Protein AF-A0A6A6IJY0-F1 (afdb_monomer)

Organism: NCBI:txid390896

Mean predicted aligned error: 12.95 Å

pLDDT: mean 75.5, std 19.18, range [33.19, 97.5]

Radius of gyration: 26.77 Å; Cα contacts (8 Å, |Δi|>4): 624; chains: 1; bounding box: 68×94×61 Å

Sequence (310 aa):
MAGLFRVFCELCKGFTSHLASFILSTLSSFATLFSTHTVSRATAAENAIRSGDTVSVFDPNTNSEWTGTVGCFLKDARKGTYYAVTAGRVAGPPGCLYTLKNRRFPRAVIRATHVPNFRTSLYDELASEVALLEVAPEDASAIDALIPRLDVNGFGGGAPRYLDLQHHRARWSAIWKRVDDERGIRVYKEGEATGHTVGTLYKVVHELPAAHLGGNHPHPDEEELDSPSGQRYQETIAGDHDRRWVGVVKRSDHTFTGPGDSGALVYAIEDSCVVPLGIHICIEDGDSIFLSIETFMLEGILYGLDLQFA

Secondary structure (DSSP, 8-state):
-HHHHHHHHHHHHHHHHHHHHHHHHHHHHHHHHHHHHHHHHHHHHHH-B-TTPEEEEEETTTTEEEEEE--EEEEETTT--EEEEEEGGG--STTPEEEEE-SS-TT-EEEEEE-TT----TT-GGGGGEEEEEEPGGGTTSB----TTB-TTTTT-S-TTS--SSSHHHHHHHHHHHHHHTT-EEEEEEETTTEEEEEEEEEEESS--TTTT-S-PPP------------TTSTTTTT-GGG--EEEEEP-SS-S--TT-TTPEEEEEETTEEEEEEEEEEEETTEEEEEEHHHHHHHHHHTT--EEE-

Foldseek 3Di:
DVVVVVVVVVVVVVVVVVVVVVVVVVVVVVVVVVVVVVVVVVVLVVQAFAFQFKKWWADPVVRDIAIATQAAWKAQPVPRWIKGKFFLVSDDDAPIWMWTAGLVHRVRIFIWHWDPPLQLDPPDPRSSGTIITTTDPVCVSRHDRDDPQAQQCPQQDDDRKDNPLVRLLSSVVSQQVCLVVVQFAKKWWAHSVPGIAIWTQNDKALDDPCVVVPPDDDDPPPDPDDDDDDDPPPPPPVVPSSQKMKTKTADDVDQRDDRRHGGIFMWHADPNHTHTAFTWHDADPNITMGIGPSSNCVSCVSVVGRIIRD

Nearest PDB structures (foldseek):
  8gph-assembly1_A  TM=6.140E-01  e=1.180E-04  Senecavirus A
  4ash-assembly1_A  TM=5.200E-01  e=4.168E-03  Murine norovirus 1
  4inh-assembly6_H  TM=4.923E-01  e=8.132E-03  Norovirus Hu/1968/US
  6t6w-assembly1_B  TM=4.803E-01  e=8.132E-03  Southampton virus (serotype 3)
  5t6g-assembly2_B  TM=4.809E-01  e=6.385E-02  Norovirus Hu/1968/US

Structure (mmCIF, N/CA/C/O backbone):
data_AF-A0A6A6IJY0-F1
#
_entry.id   AF-A0A6A6IJY0-F1
#
loop_
_atom_site.group_PDB
_atom_site.id
_atom_site.type_symbol
_atom_site.label_atom_id
_atom_site.label_alt_id
_atom_site.label_comp_id
_atom_site.label_asym_id
_atom_site.label_entity_id
_atom_site.label_seq_id
_atom_site.pdbx_PDB_ins_code
_atom_site.Cartn_x
_atom_site.Cartn_y
_atom_site.Cartn_z
_atom_site.occupancy
_atom_site.B_iso_or_equiv
_atom_site.auth_seq_id
_atom_site.auth_comp_id
_atom_site.auth_asym_id
_atom_site.auth_atom_id
_atom_site.pdbx_PDB_model_num
ATOM 1 N N . MET A 1 1 ? -31.706 -70.935 39.093 1.00 46.72 1 MET A N 1
ATOM 2 C CA . MET A 1 1 ? -30.683 -70.162 38.347 1.00 46.72 1 MET A CA 1
ATOM 3 C C . MET A 1 1 ? -31.202 -69.409 37.110 1.00 46.72 1 MET A C 1
ATOM 5 O O . MET A 1 1 ? -30.482 -68.550 36.629 1.00 46.72 1 MET A O 1
ATOM 9 N N . ALA A 1 2 ? -32.434 -69.623 36.620 1.00 47.91 2 ALA A N 1
ATOM 10 C CA . ALA A 1 2 ? -32.943 -68.929 35.421 1.00 47.91 2 ALA A CA 1
ATOM 11 C C . ALA A 1 2 ? -33.443 -67.477 35.643 1.00 47.91 2 ALA A C 1
ATOM 13 O O . ALA A 1 2 ? -33.550 -66.712 34.690 1.00 47.91 2 ALA A O 1
ATOM 14 N N . GLY A 1 3 ? -33.736 -67.071 36.887 1.00 43.47 3 GLY A N 1
ATOM 15 C CA . GLY A 1 3 ? -34.279 -65.734 37.189 1.00 43.47 3 GLY A CA 1
ATOM 16 C C . GLY A 1 3 ? -33.242 -64.603 37.214 1.00 43.47 3 GLY A C 1
ATOM 17 O O . GLY A 1 3 ? -33.538 -63.497 36.772 1.00 43.47 3 GLY A O 1
ATOM 18 N N . LEU A 1 4 ? -32.011 -64.881 37.664 1.00 41.03 4 LEU A N 1
ATOM 19 C CA . LEU A 1 4 ? -30.963 -63.859 37.808 1.00 41.03 4 LEU A CA 1
ATOM 20 C C . LEU A 1 4 ? -30.410 -63.380 36.453 1.00 41.03 4 LEU A C 1
ATOM 22 O O . LEU A 1 4 ? -30.080 -62.208 36.295 1.00 41.03 4 LEU A O 1
ATOM 26 N N . PHE A 1 5 ? -30.364 -64.268 35.455 1.00 40.12 5 PHE A N 1
ATOM 27 C CA . PHE A 1 5 ? -29.852 -63.947 34.117 1.00 40.12 5 PHE A CA 1
ATOM 28 C C . PHE A 1 5 ? -30.794 -63.006 33.347 1.00 40.12 5 PHE A C 1
ATOM 30 O O . PHE A 1 5 ? -30.349 -62.147 32.591 1.00 40.12 5 PHE A O 1
ATOM 37 N N . ARG A 1 6 ? -32.108 -63.108 33.593 1.00 47.84 6 ARG A N 1
ATOM 38 C CA . ARG A 1 6 ? -33.121 -62.260 32.947 1.00 47.84 6 ARG A CA 1
ATOM 39 C C . ARG A 1 6 ? -33.075 -60.814 33.454 1.00 47.84 6 ARG A C 1
ATOM 41 O O . ARG A 1 6 ? -33.220 -59.894 32.659 1.00 47.84 6 ARG A O 1
ATOM 48 N N . VAL A 1 7 ? -32.806 -60.625 34.749 1.00 53.62 7 VAL A N 1
ATOM 49 C CA . VAL A 1 7 ? -32.644 -59.296 35.368 1.00 53.62 7 VAL A CA 1
ATOM 50 C C . VAL A 1 7 ? -31.351 -58.620 34.898 1.00 53.62 7 VAL A C 1
ATOM 52 O O . VAL A 1 7 ? -31.359 -57.426 34.609 1.00 53.62 7 VAL A O 1
ATOM 55 N N . PHE A 1 8 ? -30.264 -59.381 34.727 1.00 43.97 8 PHE A N 1
ATOM 56 C CA . PHE A 1 8 ? -29.000 -58.850 34.206 1.00 43.97 8 PHE A CA 1
ATOM 57 C C . PHE A 1 8 ? -29.120 -58.392 32.739 1.00 43.97 8 PHE A C 1
ATOM 59 O O . PHE A 1 8 ? -28.645 -57.315 32.386 1.00 43.97 8 PHE A O 1
ATOM 66 N N . CYS A 1 9 ? -29.834 -59.143 31.889 1.00 49.28 9 CYS A N 1
ATOM 67 C CA . CYS A 1 9 ? -30.064 -58.747 30.495 1.00 49.28 9 CYS A CA 1
ATOM 68 C C . CYS A 1 9 ? -30.954 -57.498 30.339 1.00 49.28 9 CYS A C 1
ATOM 70 O O . CYS A 1 9 ? -30.725 -56.717 29.417 1.00 49.28 9 CYS A O 1
ATOM 72 N N . GLU A 1 10 ? -31.947 -57.288 31.208 1.00 53.72 10 GLU A N 1
ATOM 73 C CA . GLU A 1 10 ? -32.787 -56.076 31.194 1.00 53.72 10 GLU A CA 1
ATOM 74 C C . GLU A 1 10 ? -32.014 -54.840 31.695 1.00 53.72 10 GLU A C 1
ATOM 76 O O . GLU A 1 10 ? -32.093 -53.773 31.084 1.00 53.72 10 GLU A O 1
ATOM 81 N N . LEU A 1 11 ? -31.169 -54.995 32.724 1.00 47.94 11 LEU A N 1
ATOM 82 C CA . LEU A 1 11 ? -30.282 -53.928 33.211 1.00 47.94 11 LEU A CA 1
ATOM 83 C C . LEU A 1 11 ? -29.264 -53.481 32.149 1.00 47.94 11 LEU A C 1
ATOM 85 O O . LEU A 1 11 ? -29.045 -52.282 31.978 1.00 47.94 11 LEU A O 1
ATOM 89 N N . CYS A 1 12 ? -28.690 -54.412 31.380 1.00 45.91 12 CYS A N 1
ATOM 90 C CA . CYS A 1 12 ? -27.763 -54.070 30.297 1.00 45.91 12 CYS A CA 1
ATOM 91 C C . CYS A 1 12 ? -28.441 -53.346 29.119 1.00 45.91 12 CYS A C 1
ATOM 93 O O . CYS A 1 12 ? -27.801 -52.507 28.490 1.00 45.91 12 CYS A O 1
ATOM 95 N N . LYS A 1 13 ? -29.722 -53.622 28.828 1.00 52.12 13 LYS A N 1
ATOM 96 C CA . LYS A 1 13 ? -30.479 -52.925 27.767 1.00 52.12 13 LYS A CA 1
ATOM 97 C C . LYS A 1 13 ? -30.828 -51.484 28.140 1.00 52.12 13 LYS A C 1
ATOM 99 O O . LYS A 1 13 ? -30.735 -50.605 27.289 1.00 52.12 13 LYS A O 1
ATOM 104 N N . GLY A 1 14 ? -31.184 -51.232 29.401 1.00 53.25 14 GLY A N 1
ATOM 105 C CA . GLY A 1 14 ? -31.429 -49.871 29.891 1.00 53.25 14 GLY A CA 1
ATOM 106 C C . GLY A 1 14 ? -30.153 -49.024 29.934 1.00 53.25 14 GLY A C 1
ATOM 107 O O . GLY A 1 14 ? -30.172 -47.837 29.608 1.00 53.25 14 GLY A O 1
ATOM 108 N N . PHE A 1 15 ? -29.014 -49.638 30.273 1.00 50.81 15 PHE A N 1
ATOM 109 C CA . PHE A 1 15 ? -27.734 -48.930 30.332 1.00 50.81 15 PHE A CA 1
ATOM 110 C C . PHE A 1 15 ? -27.228 -48.522 28.939 1.00 50.81 15 PHE A C 1
ATOM 112 O O . PHE A 1 15 ? -26.726 -47.413 28.767 1.00 50.81 15 PHE A O 1
ATOM 119 N N . THR A 1 16 ? -27.413 -49.369 27.920 1.00 56.16 16 THR A N 1
ATOM 120 C CA . THR A 1 16 ? -27.016 -49.042 26.542 1.00 56.16 16 THR A CA 1
ATOM 121 C C . THR A 1 16 ? -27.928 -48.003 25.895 1.00 56.16 16 THR A C 1
ATOM 123 O O . THR A 1 16 ? -27.422 -47.144 25.176 1.00 56.16 16 THR A O 1
ATOM 126 N N . SER A 1 17 ? -29.236 -47.995 26.182 1.00 58.69 17 SER A N 1
ATOM 127 C CA . SER A 1 17 ? -30.153 -46.982 25.638 1.00 58.69 17 SER A CA 1
ATOM 128 C C . SER A 1 17 ? -29.925 -45.593 26.237 1.00 58.69 17 SER A C 1
ATOM 130 O O . SER A 1 17 ? -29.943 -44.600 25.508 1.00 58.69 17 SER A O 1
ATOM 132 N N . HIS A 1 18 ? -29.660 -45.502 27.544 1.00 58.31 18 HIS A N 1
ATOM 133 C CA . HIS A 1 18 ? -29.357 -44.222 28.189 1.00 58.31 18 HIS A CA 1
ATOM 134 C C . HIS A 1 18 ? -27.980 -43.687 27.795 1.00 58.31 18 HIS A C 1
ATOM 136 O O . HIS A 1 18 ? -27.853 -42.493 27.528 1.00 58.31 18 HIS A O 1
ATOM 142 N N . LEU A 1 19 ? -26.972 -44.558 27.672 1.00 60.84 19 LEU A N 1
ATOM 143 C CA . LEU A 1 19 ? -25.646 -44.157 27.208 1.00 60.84 19 LEU A CA 1
ATOM 144 C C . LEU A 1 19 ? -25.675 -43.712 25.736 1.00 60.84 19 LEU A C 1
ATOM 146 O O . LEU A 1 19 ? -25.098 -42.682 25.402 1.00 60.84 19 LEU A O 1
ATOM 150 N N . ALA A 1 20 ? -26.403 -44.421 24.867 1.00 60.41 20 ALA A N 1
ATOM 151 C CA . ALA A 1 20 ? -26.567 -44.031 23.467 1.00 60.41 20 A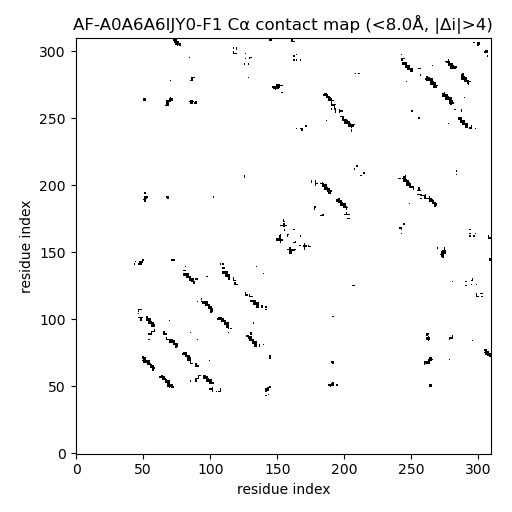LA A CA 1
ATOM 152 C C . ALA A 1 20 ? -27.324 -42.703 23.320 1.00 60.41 20 ALA A C 1
ATOM 154 O O . ALA A 1 20 ? -26.900 -41.842 22.554 1.00 60.41 20 ALA A O 1
ATOM 155 N N . SER A 1 21 ? -28.401 -42.494 24.086 1.00 64.50 21 SER A N 1
ATOM 156 C CA . SER A 1 21 ? -29.140 -41.226 24.084 1.00 64.50 21 SER A CA 1
ATOM 157 C C . SER A 1 21 ? -28.304 -40.063 24.618 1.00 64.50 21 SER A C 1
ATOM 159 O O . SER A 1 21 ? -28.430 -38.952 24.107 1.00 64.50 21 SER A O 1
ATOM 161 N N . PHE A 1 22 ? -27.461 -40.299 25.628 1.00 61.06 22 PHE A N 1
ATOM 162 C CA . PHE A 1 22 ? -26.564 -39.284 26.176 1.00 61.06 22 PHE A CA 1
ATOM 163 C C . PHE A 1 22 ? -25.456 -38.920 25.187 1.00 61.06 22 PHE A C 1
ATOM 165 O O . PHE A 1 22 ? -25.197 -37.739 24.980 1.00 61.06 22 PHE A O 1
ATOM 172 N N . ILE A 1 23 ? -24.849 -39.910 24.522 1.00 62.81 23 ILE A N 1
ATOM 173 C CA . ILE A 1 23 ? -23.836 -39.693 23.478 1.00 62.81 23 ILE A CA 1
ATOM 174 C C . ILE A 1 23 ? -24.446 -38.966 22.274 1.00 62.81 23 ILE A C 1
ATOM 176 O O . ILE A 1 23 ? -23.851 -38.024 21.763 1.00 62.81 23 ILE A O 1
ATOM 180 N N . LEU A 1 24 ? -25.650 -39.341 21.836 1.00 56.66 24 LEU A N 1
ATOM 181 C CA . LEU A 1 24 ? -26.333 -38.670 20.725 1.00 56.66 24 LEU A CA 1
ATOM 182 C C . LEU A 1 24 ? -26.735 -37.231 21.072 1.00 56.66 24 LEU A C 1
ATOM 184 O O . LEU A 1 24 ? -26.588 -36.348 20.229 1.00 56.66 24 LEU A O 1
ATOM 188 N N . SER A 1 25 ? -27.185 -36.957 22.302 1.00 54.72 25 SER A N 1
ATOM 189 C CA . SER A 1 25 ? -27.516 -35.589 22.723 1.00 54.72 25 SER A CA 1
ATOM 190 C C . SER A 1 25 ? -26.272 -34.716 22.899 1.00 54.72 25 SER A C 1
ATOM 192 O O . SER A 1 25 ? -26.294 -33.549 22.501 1.00 54.72 25 SER A O 1
ATOM 194 N N . THR A 1 26 ? -25.161 -35.268 23.402 1.00 54.53 26 THR A N 1
ATOM 195 C CA . THR A 1 26 ? -23.877 -34.548 23.433 1.00 54.53 26 THR A CA 1
ATOM 196 C C . THR A 1 26 ? -23.337 -34.316 22.030 1.00 54.53 26 THR A C 1
ATOM 198 O O . THR A 1 26 ? -22.987 -33.184 21.723 1.00 54.53 26 THR A O 1
ATOM 201 N N . LEU A 1 27 ? -23.336 -35.313 21.142 1.00 51.78 27 LEU A N 1
ATOM 202 C CA . LEU A 1 27 ? -22.889 -35.147 19.753 1.00 51.78 27 LEU A CA 1
ATOM 203 C C . LEU A 1 27 ? -23.754 -34.151 18.975 1.00 51.78 27 LEU A C 1
ATOM 205 O O . LEU A 1 27 ? -23.211 -33.340 18.233 1.00 51.78 27 LEU A O 1
ATOM 209 N N . SER A 1 28 ? -25.074 -34.148 19.181 1.00 46.81 28 SER A N 1
ATOM 210 C CA . SER A 1 28 ? -25.972 -33.138 18.608 1.00 46.81 28 SER A CA 1
ATOM 211 C C . SER A 1 28 ? -25.656 -31.743 19.149 1.00 46.81 28 SER A C 1
ATOM 213 O O . SER A 1 28 ? -25.615 -30.780 18.386 1.00 46.81 28 SER A O 1
ATOM 215 N N . SER A 1 29 ? -25.399 -31.619 20.453 1.00 51.16 29 SER A N 1
ATOM 216 C CA . SER A 1 29 ? -25.049 -30.338 21.080 1.00 51.16 29 SER A CA 1
ATOM 217 C C . SER A 1 29 ? -23.695 -29.822 20.592 1.00 51.16 29 SER A C 1
ATOM 219 O O . SER A 1 29 ? -23.577 -28.647 20.260 1.00 51.16 29 SER A O 1
ATOM 221 N N . PHE A 1 30 ? -22.702 -30.705 20.452 1.00 48.66 30 PHE A N 1
ATOM 222 C CA . PHE A 1 30 ? -21.405 -30.401 19.849 1.00 48.66 30 PHE A CA 1
ATOM 223 C C . PHE A 1 30 ? -21.544 -30.018 18.375 1.00 48.66 30 PHE A C 1
ATOM 225 O O . PHE A 1 30 ? -21.000 -28.997 17.977 1.00 48.66 30 PHE A O 1
ATOM 232 N N . ALA A 1 31 ? -22.312 -30.756 17.572 1.00 46.75 31 ALA A N 1
ATOM 233 C CA . ALA A 1 31 ? -22.554 -30.416 16.170 1.00 46.75 31 ALA A CA 1
ATOM 234 C C . ALA A 1 31 ? -23.241 -29.050 16.020 1.00 46.75 31 ALA A C 1
ATOM 236 O O . ALA A 1 31 ? -22.918 -28.295 15.107 1.00 46.75 31 ALA A O 1
ATOM 237 N N . THR A 1 32 ? -24.132 -28.700 16.950 1.00 48.50 32 THR A N 1
ATOM 238 C CA . THR A 1 32 ? -24.827 -27.407 16.954 1.00 48.50 32 THR A CA 1
ATOM 239 C C . THR A 1 32 ? -23.882 -26.279 17.370 1.00 48.50 32 THR A C 1
ATOM 241 O O . THR A 1 32 ? -23.847 -25.259 16.696 1.00 48.50 32 THR A O 1
ATOM 244 N N . LEU A 1 33 ? -23.052 -26.477 18.402 1.00 44.28 33 LEU A N 1
ATOM 245 C CA . LEU A 1 33 ? -22.002 -25.537 18.830 1.00 44.28 33 LEU A CA 1
ATOM 246 C C . LEU A 1 33 ? -20.920 -25.322 17.765 1.00 44.28 33 LEU A C 1
ATOM 248 O O . LEU A 1 33 ? -20.500 -24.192 17.528 1.00 44.28 33 LEU A O 1
ATOM 252 N N . PHE A 1 34 ? -20.481 -26.389 17.095 1.00 40.59 34 PHE A N 1
ATOM 253 C CA . PHE A 1 34 ? -19.554 -26.292 15.971 1.00 40.59 34 PHE A CA 1
ATOM 254 C C . PHE A 1 34 ? -20.215 -25.592 14.783 1.00 40.59 34 PHE A C 1
ATOM 256 O O . PHE A 1 34 ? -19.598 -24.721 14.180 1.00 40.59 34 PHE A O 1
ATOM 263 N N . SER A 1 35 ? -21.472 -25.902 14.464 1.00 38.56 35 SER A N 1
ATOM 264 C CA . SER A 1 35 ? -22.195 -25.253 13.368 1.00 38.56 35 SER A CA 1
ATOM 265 C C . SER A 1 35 ? -22.401 -23.756 13.624 1.00 38.56 35 SER A C 1
ATOM 267 O O . SER A 1 35 ? -22.082 -22.948 12.754 1.00 38.56 35 SER A O 1
ATOM 269 N N . THR A 1 36 ? -22.818 -23.352 14.826 1.00 40.47 36 THR A N 1
ATOM 270 C CA . THR A 1 36 ? -23.015 -21.935 15.168 1.00 40.47 36 THR A CA 1
ATOM 271 C C . THR A 1 36 ? -21.703 -21.159 15.223 1.00 40.47 36 THR A C 1
ATOM 273 O O . THR A 1 36 ? -21.655 -20.044 14.706 1.00 40.47 36 THR A O 1
ATOM 276 N N . HIS A 1 37 ? -20.615 -21.737 15.747 1.00 41.94 37 HIS A N 1
ATOM 277 C CA . HIS A 1 37 ? -19.296 -21.095 15.705 1.00 41.94 37 HIS A CA 1
ATOM 278 C C . HIS A 1 37 ? -18.729 -20.986 14.288 1.00 41.94 37 HIS A C 1
ATOM 280 O O . HIS A 1 37 ? -18.115 -19.974 13.959 1.00 41.94 37 HIS A O 1
ATOM 286 N N . THR A 1 38 ? -18.933 -21.995 13.440 1.00 41.12 38 THR A N 1
ATOM 287 C CA . THR A 1 38 ? -18.419 -21.977 12.061 1.00 41.12 38 THR A CA 1
ATOM 288 C C . THR A 1 38 ? -19.193 -20.977 11.205 1.00 41.12 38 THR A C 1
ATOM 290 O O . THR A 1 38 ? -18.579 -20.218 10.462 1.00 41.12 38 THR A O 1
ATOM 293 N N . VAL A 1 39 ? -20.519 -20.897 11.368 1.00 39.50 39 VAL A N 1
ATOM 294 C CA . VAL A 1 39 ? -21.365 -19.907 10.682 1.00 39.50 39 VAL A CA 1
ATOM 295 C C . VAL A 1 39 ? -21.077 -18.493 11.190 1.00 39.50 39 VAL A C 1
ATOM 297 O O . VAL A 1 39 ? -20.850 -17.610 10.375 1.00 39.50 39 VAL A O 1
ATOM 300 N N . SER A 1 40 ? -20.975 -18.281 12.508 1.00 47.31 40 SER A N 1
ATOM 301 C CA . SER A 1 40 ? -20.614 -16.982 13.102 1.00 47.31 40 SER A CA 1
ATOM 302 C C . SER A 1 40 ? -19.250 -16.481 12.616 1.00 47.31 40 SER A C 1
ATOM 304 O O . SER A 1 40 ? -19.117 -15.310 12.259 1.00 47.31 40 SER A O 1
ATOM 306 N N . ARG A 1 41 ? -18.248 -17.366 12.542 1.00 46.03 41 ARG A N 1
ATOM 307 C CA . ARG A 1 41 ? -16.896 -17.022 12.087 1.00 46.03 41 ARG A CA 1
ATOM 308 C C . ARG A 1 41 ? -16.824 -16.809 10.573 1.00 46.03 41 ARG A C 1
ATOM 310 O O . ARG A 1 41 ? -16.097 -15.923 10.142 1.00 46.03 41 ARG A O 1
ATOM 317 N N . ALA A 1 42 ? -17.604 -17.550 9.783 1.00 50.03 42 ALA A N 1
ATOM 318 C CA . ALA A 1 42 ? -17.739 -17.325 8.343 1.00 50.03 42 ALA A CA 1
ATOM 319 C C . ALA A 1 42 ? -18.419 -15.978 8.045 1.00 50.03 42 ALA A C 1
ATOM 321 O O . ALA A 1 42 ? -17.881 -15.189 7.278 1.00 50.03 42 ALA A O 1
ATOM 322 N N . THR A 1 43 ? -19.517 -15.646 8.732 1.00 53.22 43 THR A N 1
ATOM 323 C CA . THR A 1 43 ? -20.187 -14.342 8.579 1.00 53.22 43 THR A CA 1
ATOM 324 C C . THR A 1 43 ? -19.347 -13.176 9.102 1.00 53.22 43 THR A C 1
ATOM 326 O O . THR A 1 43 ? -19.430 -12.071 8.570 1.00 53.22 43 THR A O 1
ATOM 329 N N . ALA A 1 44 ? -18.521 -13.397 10.131 1.00 58.97 44 ALA A N 1
ATOM 330 C CA . ALA A 1 44 ? -17.570 -12.396 10.612 1.00 58.97 44 ALA A CA 1
ATOM 331 C C . ALA A 1 44 ? -16.433 -12.172 9.600 1.00 58.97 44 ALA A C 1
ATOM 333 O O . ALA A 1 44 ? -16.084 -11.030 9.326 1.00 58.97 44 ALA A O 1
ATOM 334 N N . ALA A 1 45 ? -15.914 -13.240 8.985 1.00 62.34 45 ALA A N 1
ATOM 335 C CA . ALA A 1 45 ? -14.890 -13.151 7.944 1.00 62.34 45 ALA A CA 1
ATOM 336 C C . ALA A 1 45 ? -15.418 -12.553 6.628 1.00 62.34 45 ALA A C 1
ATOM 338 O O . ALA A 1 45 ? -14.672 -11.890 5.914 1.00 62.34 45 ALA A O 1
ATOM 339 N N . GLU A 1 46 ? -16.694 -12.754 6.291 1.0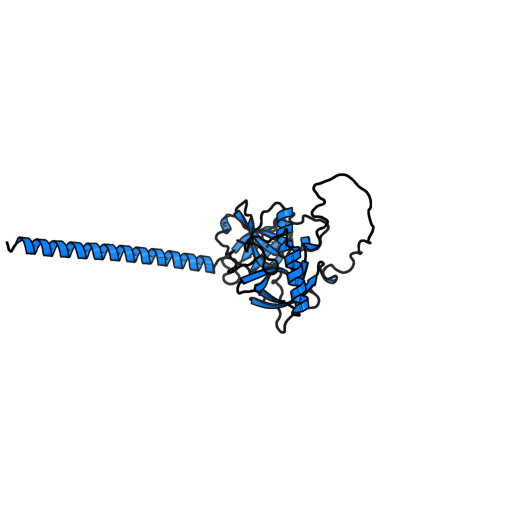0 72.06 46 GLU A N 1
ATOM 340 C CA . GLU A 1 46 ? -17.320 -12.151 5.104 1.00 72.06 46 GLU A CA 1
ATOM 341 C C . GLU A 1 46 ? -17.499 -10.635 5.248 1.00 72.06 46 GLU A C 1
ATOM 343 O O . GLU A 1 46 ? -17.272 -9.899 4.288 1.00 72.06 46 GLU A O 1
ATOM 348 N N . ASN A 1 47 ? -17.824 -10.165 6.455 1.00 82.94 47 ASN A N 1
ATOM 349 C CA . ASN A 1 47 ? -18.004 -8.742 6.754 1.00 82.94 47 ASN A CA 1
ATOM 350 C C . ASN A 1 47 ? -16.707 -8.026 7.162 1.00 82.94 47 ASN A C 1
ATOM 352 O O . ASN A 1 47 ? -16.717 -6.809 7.319 1.00 82.94 47 ASN A O 1
ATOM 356 N N . ALA A 1 48 ? -15.599 -8.747 7.327 1.00 89.69 48 ALA A N 1
ATOM 357 C CA . ALA A 1 48 ? -14.329 -8.145 7.706 1.00 89.69 48 ALA A CA 1
ATOM 358 C C . ALA A 1 48 ? -13.768 -7.246 6.594 1.00 89.69 48 ALA A C 1
ATOM 360 O O . ALA A 1 48 ? -13.886 -7.570 5.405 1.00 89.69 48 ALA A O 1
ATOM 361 N N . ILE A 1 49 ? -13.156 -6.135 6.996 1.00 92.12 49 ILE A N 1
ATOM 362 C CA . ILE A 1 49 ? -12.489 -5.174 6.114 1.00 92.12 49 ILE A CA 1
ATOM 363 C C . ILE A 1 49 ? -11.080 -5.679 5.808 1.00 92.12 49 ILE A C 1
ATOM 365 O O . ILE A 1 49 ? -10.358 -6.075 6.720 1.00 92.12 49 ILE A O 1
ATOM 369 N N . ARG A 1 50 ? -10.678 -5.665 4.539 1.00 93.12 50 ARG A N 1
ATOM 370 C CA . ARG A 1 50 ? -9.435 -6.272 4.041 1.00 93.12 50 ARG A CA 1
ATOM 371 C C . ARG A 1 50 ? -8.717 -5.385 3.016 1.00 93.12 50 ARG A C 1
ATOM 373 O O . ARG A 1 50 ? -9.206 -4.330 2.630 1.00 93.12 50 ARG A O 1
ATOM 380 N N . SER A 1 51 ? -7.553 -5.836 2.548 1.00 93.56 51 SER A N 1
ATOM 381 C CA . SER A 1 51 ? -6.876 -5.254 1.376 1.00 93.56 51 SER A CA 1
ATOM 382 C C . SER A 1 51 ? -7.833 -5.133 0.180 1.00 93.56 51 SER A C 1
ATOM 384 O O . SER A 1 51 ? -8.494 -6.103 -0.187 1.00 93.56 51 SER A O 1
ATOM 386 N N . GLY A 1 52 ? -7.861 -3.974 -0.470 1.00 93.06 52 GLY A N 1
ATOM 387 C CA . GLY A 1 52 ? -8.712 -3.683 -1.624 1.00 93.06 52 GLY A CA 1
ATOM 388 C C . GLY A 1 52 ? -10.100 -3.132 -1.293 1.00 93.06 52 GLY A C 1
ATOM 389 O O . GLY A 1 52 ? -10.873 -2.899 -2.218 1.00 93.06 52 GLY A O 1
ATOM 390 N N . ASP A 1 53 ? -10.421 -2.946 -0.010 1.00 94.38 53 ASP A N 1
ATOM 391 C CA . ASP A 1 53 ? -11.648 -2.284 0.451 1.00 94.38 53 ASP A CA 1
ATOM 392 C C . ASP A 1 53 ? -11.517 -0.751 0.471 1.00 94.38 53 ASP A C 1
ATOM 394 O O . ASP A 1 53 ? -10.433 -0.198 0.293 1.00 94.38 53 ASP A O 1
ATOM 398 N N . THR A 1 54 ? -12.625 -0.047 0.699 1.00 94.19 54 THR A N 1
ATOM 399 C CA . THR A 1 54 ? -12.707 1.411 0.580 1.00 94.19 54 THR A CA 1
ATOM 400 C C . THR A 1 54 ? -12.107 2.128 1.793 1.00 94.19 54 THR A C 1
ATOM 402 O O . THR A 1 54 ? -12.442 1.827 2.942 1.00 94.19 54 THR A O 1
ATOM 405 N N . VAL A 1 55 ? -11.310 3.166 1.540 1.00 92.69 55 VAL A N 1
ATOM 406 C CA . VAL A 1 55 ? -11.004 4.245 2.495 1.00 92.69 55 VAL A CA 1
ATOM 407 C C . VAL A 1 55 ? -11.837 5.454 2.094 1.00 92.69 55 VAL A C 1
ATOM 409 O O . VAL A 1 55 ? -11.790 5.872 0.942 1.00 92.69 55 VAL A O 1
ATOM 412 N N . SER A 1 56 ? -12.568 6.051 3.029 1.00 90.50 56 SER A N 1
ATOM 413 C CA . SER A 1 56 ? -13.256 7.325 2.798 1.00 90.50 56 SER A CA 1
ATOM 414 C C . SER A 1 56 ? -13.006 8.287 3.947 1.00 90.50 56 SER A C 1
ATOM 416 O O . SER A 1 56 ? -13.092 7.914 5.120 1.00 90.50 56 SER A O 1
ATOM 418 N N . VAL A 1 57 ? -12.687 9.527 3.602 1.00 88.38 57 VAL A N 1
ATOM 419 C CA . VAL A 1 57 ? -12.439 10.611 4.546 1.00 88.38 57 VAL A CA 1
ATOM 420 C C . VAL A 1 57 ? -13.343 11.781 4.204 1.00 88.38 57 VAL A C 1
ATOM 422 O O . VAL A 1 57 ? -13.454 12.174 3.046 1.00 88.38 57 VAL A O 1
ATOM 425 N N . PHE A 1 58 ? -13.988 12.327 5.227 1.00 83.38 58 PHE A N 1
ATOM 426 C CA . PHE A 1 58 ? -14.845 13.496 5.105 1.00 83.38 58 PHE A CA 1
ATOM 427 C C . PHE A 1 58 ? -14.254 14.633 5.933 1.00 83.38 58 PHE A C 1
ATOM 429 O O . PHE A 1 58 ? -14.072 14.485 7.146 1.00 83.38 58 PHE A O 1
ATOM 436 N N . ASP A 1 59 ? -13.963 15.761 5.287 1.00 82.19 59 ASP A N 1
ATOM 437 C CA . ASP A 1 59 ? -13.593 16.994 5.976 1.00 82.19 59 ASP A CA 1
ATOM 438 C C . ASP A 1 59 ? -14.835 17.883 6.139 1.00 82.19 59 ASP A C 1
ATOM 440 O O . ASP A 1 59 ? -15.329 18.451 5.158 1.00 82.19 59 ASP A O 1
ATOM 444 N N . PRO A 1 60 ? -15.344 18.047 7.375 1.00 78.00 60 PRO A N 1
ATOM 445 C CA . PRO A 1 60 ?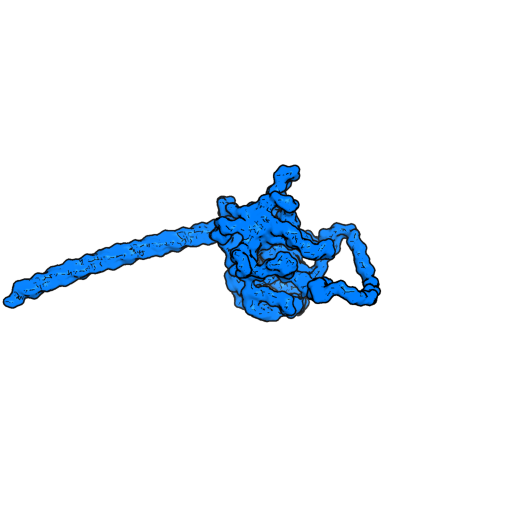 -16.527 18.859 7.625 1.00 78.00 60 PRO A CA 1
ATOM 446 C C . PRO A 1 60 ? -16.297 20.354 7.371 1.00 78.00 60 PRO A C 1
ATOM 448 O O . PRO A 1 60 ? -17.267 21.080 7.171 1.00 78.00 60 PRO A O 1
ATOM 451 N N . ASN A 1 61 ? -15.047 20.833 7.374 1.00 81.38 61 ASN A N 1
ATOM 452 C CA . ASN A 1 61 ? -14.746 22.254 7.185 1.00 81.38 61 ASN A CA 1
ATOM 453 C C . ASN A 1 61 ? -14.858 22.668 5.717 1.00 81.38 61 ASN A C 1
ATOM 455 O O . ASN A 1 61 ? -15.277 23.783 5.416 1.00 81.38 61 ASN A O 1
ATOM 459 N N . THR A 1 62 ? -14.485 21.769 4.808 1.00 82.31 62 THR A N 1
ATOM 460 C CA . THR A 1 62 ? -14.512 22.002 3.358 1.00 82.31 62 THR A CA 1
ATOM 461 C C . THR A 1 62 ? -15.676 21.295 2.666 1.00 82.31 62 THR A C 1
ATOM 463 O O . THR A 1 62 ? -15.875 21.491 1.468 1.00 82.31 62 THR A O 1
ATOM 466 N N . ASN A 1 63 ? -16.448 20.482 3.399 1.00 82.06 63 ASN A N 1
ATOM 467 C CA . ASN A 1 63 ? -17.502 19.614 2.869 1.00 82.06 63 ASN A CA 1
ATOM 468 C C . ASN A 1 63 ? -17.006 18.752 1.691 1.00 82.06 63 ASN A C 1
ATOM 470 O O . ASN A 1 63 ? -17.717 18.545 0.707 1.00 82.06 63 ASN A O 1
ATOM 474 N N . SER A 1 64 ? -15.751 18.308 1.782 1.00 82.38 64 SER A N 1
ATOM 475 C CA . SER A 1 64 ? -15.081 17.505 0.764 1.00 82.38 64 SER A CA 1
ATOM 476 C C . SER A 1 64 ? -14.950 16.064 1.240 1.00 82.38 64 SER A C 1
ATOM 478 O O . SER A 1 64 ? -14.671 15.803 2.413 1.00 82.38 64 SER A O 1
ATOM 480 N N . GLU A 1 65 ? -15.161 15.131 0.317 1.00 85.69 65 GLU A N 1
ATOM 481 C CA . GLU A 1 65 ? -14.960 13.703 0.538 1.00 85.69 65 GLU A CA 1
ATOM 482 C C . GLU A 1 65 ? -13.861 13.210 -0.401 1.00 85.69 65 GLU A C 1
ATOM 484 O O . GLU A 1 65 ? -13.906 13.459 -1.608 1.00 85.69 65 GLU A O 1
ATOM 489 N N . TRP A 1 66 ? -12.884 12.497 0.153 1.00 87.31 66 TRP A N 1
ATOM 490 C CA . TRP A 1 66 ? -11.886 11.778 -0.632 1.00 87.31 66 TRP A CA 1
ATOM 491 C C . TRP A 1 66 ? -12.070 10.284 -0.425 1.00 87.31 66 TRP A C 1
ATOM 493 O O . TRP A 1 66 ? -12.360 9.817 0.679 1.00 87.31 66 TRP A O 1
ATOM 503 N N . THR A 1 67 ? -11.921 9.531 -1.509 1.00 90.75 67 THR A N 1
ATOM 504 C CA . THR A 1 67 ? -12.049 8.074 -1.516 1.00 90.75 67 THR A CA 1
ATOM 505 C C . THR A 1 67 ? -10.780 7.455 -2.076 1.00 90.75 67 THR A C 1
ATOM 507 O O . THR A 1 67 ? -10.210 7.946 -3.051 1.00 90.75 67 THR A O 1
ATOM 510 N N . GLY A 1 68 ? -10.353 6.369 -1.452 1.00 93.19 68 GLY A N 1
ATOM 511 C CA . GLY A 1 68 ? -9.228 5.559 -1.872 1.00 93.19 68 GLY A CA 1
ATOM 512 C C . GLY A 1 68 ? -9.435 4.103 -1.485 1.00 93.19 68 GLY A C 1
ATOM 513 O O . GLY A 1 68 ? -10.542 3.667 -1.163 1.00 93.19 68 GLY A O 1
ATOM 514 N N . THR A 1 69 ? -8.340 3.360 -1.476 1.00 95.69 69 THR A N 1
ATOM 515 C CA . THR A 1 69 ? -8.315 1.928 -1.198 1.00 95.69 69 THR A CA 1
ATOM 516 C C . THR A 1 69 ? -7.444 1.629 0.025 1.00 95.69 69 THR A C 1
ATOM 518 O O . THR A 1 69 ? -6.409 2.265 0.247 1.00 95.69 69 THR A O 1
ATOM 521 N N . VAL A 1 70 ? -7.857 0.649 0.829 1.00 95.88 70 VAL A N 1
ATOM 522 C CA . VAL A 1 70 ? -7.039 0.033 1.877 1.00 95.88 70 VAL A CA 1
ATOM 523 C C . VAL A 1 70 ? -6.024 -0.867 1.188 1.00 95.88 70 VAL A C 1
ATOM 525 O O . VAL A 1 70 ? -6.395 -1.868 0.582 1.00 95.88 70 VAL A O 1
ATOM 528 N N . GLY A 1 71 ? -4.744 -0.539 1.277 1.00 95.94 71 GLY A N 1
ATOM 529 C CA . GLY A 1 71 ? -3.690 -1.342 0.671 1.00 95.94 71 GLY A CA 1
ATOM 530 C C . GLY A 1 71 ? -3.484 -2.632 1.428 1.00 95.94 71 GLY A C 1
ATOM 531 O O . GLY A 1 71 ? -3.719 -3.716 0.916 1.00 95.94 71 GLY A O 1
ATOM 532 N N . CYS A 1 72 ? -3.076 -2.521 2.680 1.00 95.62 72 CYS A N 1
ATOM 533 C CA . CYS A 1 72 ? -2.955 -3.655 3.579 1.00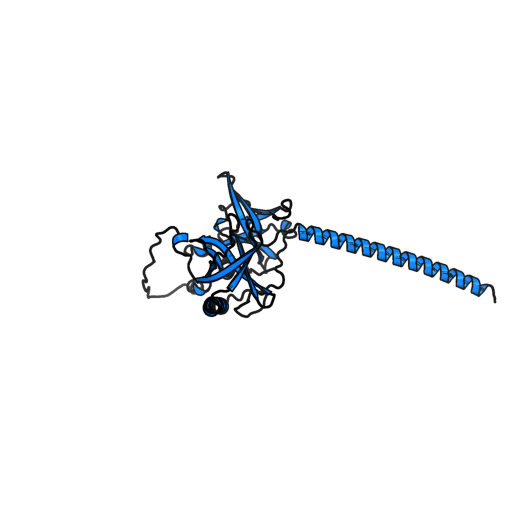 95.62 72 CYS A CA 1
ATOM 534 C C . CYS A 1 72 ? -3.128 -3.196 5.024 1.00 95.62 72 CYS A C 1
ATOM 536 O O . CYS A 1 72 ? -3.221 -2.000 5.309 1.00 95.62 72 CYS A O 1
ATOM 538 N N . PHE A 1 73 ? -3.157 -4.164 5.934 1.00 95.00 73 PHE A N 1
ATOM 539 C CA . PHE A 1 73 ? -3.058 -3.905 7.359 1.00 95.00 73 PHE A CA 1
ATOM 540 C C . PHE A 1 73 ? -1.675 -4.310 7.853 1.00 95.00 73 PHE A C 1
ATOM 542 O O . PHE A 1 73 ? -1.205 -5.418 7.591 1.00 95.00 73 PHE A O 1
ATOM 549 N N . LEU A 1 74 ? -1.048 -3.409 8.597 1.00 94.25 74 LEU A N 1
ATOM 550 C CA . LEU A 1 74 ? 0.166 -3.667 9.354 1.00 94.25 74 LEU A CA 1
ATOM 551 C C . LEU A 1 74 ? -0.168 -3.662 10.841 1.00 94.25 74 LEU A C 1
ATOM 553 O O . LEU A 1 74 ? -1.127 -3.027 11.282 1.00 94.25 74 LEU A O 1
ATOM 557 N N . LYS A 1 75 ? 0.629 -4.373 11.626 1.00 94.00 75 LYS A N 1
ATOM 558 C CA . LYS A 1 75 ? 0.496 -4.444 13.076 1.00 94.00 75 LYS A CA 1
ATOM 559 C C . LYS A 1 75 ? 1.764 -3.922 13.728 1.00 94.00 75 LYS A C 1
ATOM 561 O O . LYS A 1 75 ? 2.848 -4.350 13.354 1.00 94.00 75 LYS A O 1
ATOM 566 N N . ASP A 1 76 ? 1.633 -3.060 14.729 1.00 93.19 76 ASP A N 1
ATOM 567 C CA . ASP A 1 76 ? 2.746 -2.744 15.626 1.00 93.19 76 ASP A CA 1
ATOM 568 C C . ASP A 1 76 ? 2.969 -3.942 16.561 1.00 93.19 76 ASP A C 1
ATOM 570 O O . ASP A 1 76 ? 2.118 -4.272 17.392 1.00 93.19 76 ASP A O 1
ATOM 574 N N . ALA A 1 77 ? 4.108 -4.618 16.420 1.00 89.50 77 ALA A N 1
ATOM 575 C CA . ALA A 1 77 ? 4.466 -5.795 17.203 1.00 89.50 77 ALA A CA 1
ATOM 576 C C . ALA A 1 77 ? 4.568 -5.511 18.711 1.00 89.50 77 ALA A C 1
ATOM 578 O O . ALA A 1 77 ? 4.337 -6.414 19.517 1.00 89.50 77 ALA A O 1
ATOM 579 N N . ARG A 1 78 ? 4.877 -4.269 19.106 1.00 91.19 78 ARG A N 1
ATOM 580 C CA . ARG A 1 78 ? 5.068 -3.869 20.510 1.00 91.19 78 ARG A CA 1
ATOM 581 C C . ARG A 1 78 ? 3.747 -3.569 21.201 1.00 91.19 78 ARG A C 1
ATOM 583 O O . ARG A 1 78 ? 3.583 -3.901 22.372 1.00 91.19 78 ARG A O 1
ATOM 590 N N . LYS A 1 79 ? 2.821 -2.924 20.488 1.00 91.25 79 LYS A N 1
ATOM 591 C CA . LYS A 1 79 ? 1.542 -2.445 21.047 1.00 91.25 79 LYS A CA 1
ATOM 592 C C . LYS A 1 79 ? 0.350 -3.327 20.689 1.00 91.25 79 LYS A C 1
ATOM 594 O O . LYS A 1 79 ? -0.668 -3.290 21.370 1.00 91.25 79 LYS A O 1
ATOM 599 N N . GLY A 1 80 ? 0.461 -4.113 19.623 1.00 91.38 80 GLY A N 1
ATOM 600 C CA . GLY A 1 80 ? -0.637 -4.896 19.065 1.00 91.38 80 GLY A CA 1
ATOM 601 C C . GLY A 1 80 ? -1.647 -4.081 18.251 1.00 91.38 80 GLY A C 1
ATOM 602 O O . GLY A 1 80 ? -2.614 -4.670 17.770 1.00 91.38 80 GLY A O 1
ATOM 603 N N . THR A 1 81 ? -1.424 -2.774 18.086 1.00 93.75 81 THR A N 1
ATOM 604 C CA . THR A 1 81 ? -2.265 -1.852 17.310 1.00 93.75 81 THR A CA 1
ATOM 605 C C . THR A 1 81 ? -2.191 -2.157 15.816 1.00 93.75 81 THR A C 1
ATOM 607 O O . THR A 1 81 ? -1.116 -2.476 15.304 1.00 93.75 81 THR A O 1
ATOM 610 N N . TYR A 1 82 ? -3.322 -2.037 15.119 1.00 95.06 82 TYR A N 1
ATOM 611 C CA . TYR A 1 82 ? -3.393 -2.189 13.667 1.00 95.06 82 TYR A CA 1
ATOM 612 C C . TYR A 1 82 ? -3.406 -0.839 12.958 1.00 95.06 82 TYR A C 1
ATOM 614 O O . TYR A 1 82 ? -4.036 0.116 13.410 1.00 95.06 82 TYR A O 1
ATOM 622 N N . TYR A 1 83 ? -2.752 -0.805 11.805 1.00 94.38 83 TYR A N 1
ATOM 623 C CA . TYR A 1 83 ? -2.656 0.347 10.927 1.00 94.38 83 TYR A CA 1
ATOM 624 C C . TYR A 1 83 ? -3.105 -0.061 9.528 1.00 94.38 83 TYR A C 1
ATOM 626 O O . TYR A 1 83 ? -2.556 -1.000 8.952 1.00 94.38 83 TYR A O 1
ATOM 634 N N . ALA A 1 84 ? -4.097 0.634 8.977 1.00 94.75 84 ALA A N 1
ATOM 635 C CA . ALA A 1 84 ? -4.427 0.524 7.563 1.00 94.75 84 ALA A CA 1
ATOM 636 C C . ALA A 1 84 ? -3.456 1.391 6.756 1.00 94.75 84 ALA A C 1
ATOM 638 O O . ALA A 1 84 ? -3.263 2.570 7.060 1.00 94.75 84 ALA A O 1
ATOM 639 N N . VAL A 1 85 ? -2.856 0.800 5.730 1.00 94.44 85 VAL A N 1
ATOM 640 C CA . VAL A 1 85 ? -1.936 1.474 4.814 1.00 94.44 85 VAL A CA 1
ATOM 641 C C . VAL A 1 85 ? -2.720 2.004 3.619 1.00 94.44 85 VAL A C 1
ATOM 643 O O . VAL A 1 85 ? -3.498 1.265 3.018 1.00 94.44 85 VAL A O 1
ATOM 646 N N . THR A 1 86 ? -2.521 3.269 3.257 1.00 94.00 86 THR A N 1
ATOM 647 C CA . THR A 1 86 ? -3.118 3.874 2.057 1.00 94.00 86 THR A CA 1
ATOM 648 C C . THR A 1 86 ? -2.202 4.956 1.473 1.00 94.00 86 THR A C 1
ATOM 650 O O . THR A 1 86 ? -1.156 5.267 2.042 1.00 94.00 86 THR A O 1
ATOM 653 N N . ALA A 1 87 ? -2.566 5.514 0.319 1.00 90.94 87 ALA A N 1
ATOM 654 C CA . ALA A 1 87 ? -1.790 6.572 -0.321 1.00 90.94 87 ALA A CA 1
ATOM 655 C C . ALA A 1 87 ? -2.008 7.918 0.385 1.00 90.94 87 ALA A C 1
ATOM 657 O O . ALA A 1 87 ? -3.127 8.260 0.768 1.00 90.94 87 ALA A O 1
ATOM 658 N N . GLY A 1 88 ? -0.950 8.715 0.502 1.00 86.12 88 GLY A N 1
ATOM 659 C CA . GLY A 1 88 ? -0.954 10.006 1.192 1.00 86.12 88 GLY A CA 1
ATOM 660 C C . GLY A 1 88 ? -1.944 11.011 0.613 1.00 86.12 88 GLY A C 1
ATOM 661 O O . GLY A 1 88 ? -2.603 11.721 1.362 1.00 86.12 88 GLY A O 1
ATOM 662 N N . ARG A 1 89 ? -2.178 10.990 -0.701 1.00 81.69 89 ARG A N 1
ATOM 663 C CA . ARG A 1 89 ? -3.237 11.790 -1.346 1.00 81.69 89 ARG A CA 1
ATOM 664 C C . ARG A 1 89 ? -4.671 11.446 -0.929 1.00 81.69 89 ARG A C 1
ATOM 666 O O . ARG A 1 89 ? -5.580 12.228 -1.187 1.00 81.69 89 ARG A O 1
ATOM 673 N N . VAL A 1 90 ? -4.889 10.264 -0.350 1.00 83.94 90 VAL A N 1
ATOM 674 C CA . VAL A 1 90 ? -6.178 9.858 0.237 1.00 83.94 90 VAL A CA 1
ATOM 675 C C . VAL A 1 90 ? -6.282 10.382 1.671 1.00 83.94 90 VAL A C 1
ATOM 677 O O . VAL A 1 90 ? -7.385 10.523 2.198 1.00 83.94 90 VAL A O 1
ATOM 680 N N . ALA A 1 91 ? -5.153 10.702 2.310 1.00 75.94 91 ALA A N 1
ATOM 681 C CA . ALA A 1 91 ? -5.148 11.320 3.621 1.00 75.94 91 ALA A CA 1
ATOM 682 C C . ALA A 1 91 ? -5.600 12.785 3.515 1.00 75.94 91 ALA A C 1
ATOM 684 O O . ALA A 1 91 ? -4.877 13.664 3.047 1.00 75.94 91 ALA A O 1
ATOM 685 N N . GLY A 1 92 ? -6.822 13.045 3.978 1.00 69.12 92 GLY A N 1
ATOM 686 C CA . GLY A 1 92 ? -7.304 14.387 4.272 1.00 69.12 92 GLY A CA 1
ATOM 687 C C . GLY A 1 92 ? -6.483 15.084 5.373 1.00 69.12 92 GLY A C 1
ATOM 688 O O . GLY A 1 92 ? -5.595 14.487 5.998 1.00 69.12 92 GLY A O 1
ATOM 689 N N . PRO A 1 93 ? -6.773 16.366 5.647 1.00 67.44 93 PRO A N 1
ATOM 690 C CA . PRO A 1 93 ? -6.022 17.153 6.619 1.00 67.44 93 PRO A CA 1
ATOM 691 C C . PRO A 1 93 ? -6.046 16.537 8.034 1.00 67.44 93 PRO A C 1
ATOM 693 O O . PRO A 1 93 ? -6.937 15.743 8.367 1.00 67.44 93 PRO A O 1
ATOM 696 N N . PRO A 1 94 ? -5.083 16.900 8.906 1.00 68.88 94 PRO A N 1
ATOM 697 C CA . PRO A 1 94 ? -5.088 16.472 10.302 1.00 68.88 94 PRO A CA 1
ATOM 698 C C . PRO A 1 94 ? -6.436 16.753 10.978 1.00 68.88 94 PRO A C 1
ATOM 700 O O . PRO A 1 94 ? -7.010 17.826 10.809 1.00 68.88 94 PRO A O 1
ATOM 703 N N . GLY A 1 95 ? -6.934 15.792 11.759 1.00 68.19 95 GLY A N 1
ATOM 704 C CA . GLY A 1 95 ? -8.217 15.911 12.461 1.00 68.19 95 GLY A CA 1
ATOM 705 C C . GLY A 1 95 ? -9.436 15.392 11.692 1.00 68.19 95 GLY A C 1
ATOM 706 O O . GLY A 1 95 ? -10.526 15.369 12.260 1.00 68.19 95 GLY A O 1
ATOM 707 N N . CYS A 1 96 ? -9.277 14.923 10.450 1.00 74.56 96 CYS A N 1
ATOM 708 C CA . CYS A 1 96 ? -10.355 14.221 9.756 1.00 74.56 96 CYS A CA 1
ATOM 709 C C . CYS A 1 96 ? -10.622 12.837 10.365 1.00 74.56 96 CYS A C 1
ATOM 711 O O . CYS A 1 96 ? -9.697 12.128 10.773 1.00 74.56 96 CYS A O 1
ATOM 713 N N . LEU A 1 97 ? -11.896 12.434 10.374 1.00 79.12 97 LEU A N 1
ATOM 714 C CA . LEU A 1 97 ? -12.301 11.073 10.711 1.00 79.12 97 LEU A CA 1
ATOM 715 C C . LEU A 1 97 ? -12.294 10.218 9.442 1.00 79.12 97 LEU A C 1
ATOM 717 O O . LEU A 1 97 ? -12.954 10.555 8.458 1.00 79.12 97 LEU A O 1
ATOM 721 N N . TYR A 1 98 ? -11.584 9.094 9.489 1.00 86.81 98 TYR A N 1
ATOM 722 C CA . TYR A 1 98 ? -11.542 8.140 8.390 1.00 86.81 98 TYR A CA 1
ATOM 723 C C . TYR A 1 98 ? -12.518 7.012 8.664 1.00 86.81 98 TYR A C 1
ATOM 725 O O . TYR A 1 98 ? -12.633 6.517 9.789 1.00 86.81 98 TYR A O 1
ATOM 733 N N . THR A 1 99 ? -13.200 6.588 7.610 1.00 90.69 99 THR A N 1
ATOM 734 C CA . THR A 1 99 ? -14.050 5.406 7.627 1.00 90.69 99 THR A CA 1
ATOM 735 C C . THR A 1 99 ? -13.537 4.407 6.609 1.00 90.69 99 THR A C 1
ATOM 737 O O . THR A 1 99 ? -13.379 4.730 5.429 1.00 90.69 99 THR A O 1
ATOM 740 N N . LEU A 1 100 ? -13.262 3.194 7.080 1.00 91.88 100 LEU A N 1
ATOM 741 C CA . LEU A 1 100 ? -12.914 2.064 6.228 1.00 91.88 100 LEU A CA 1
ATOM 742 C C . LEU A 1 100 ? -14.172 1.227 6.041 1.00 91.88 100 LEU A C 1
ATOM 744 O O . LEU A 1 100 ? -14.888 0.989 7.017 1.00 91.88 100 LEU A O 1
ATOM 748 N N . LYS A 1 101 ? -14.470 0.822 4.808 1.00 92.25 101 LYS A N 1
ATOM 749 C CA . LYS A 1 101 ? -15.725 0.142 4.468 1.00 92.25 101 LYS A CA 1
ATOM 750 C C . LYS A 1 101 ? -15.443 -1.095 3.642 1.00 92.25 101 LYS A C 1
ATOM 752 O O . LYS A 1 101 ? -14.727 -1.017 2.653 1.00 92.25 101 LYS A O 1
ATOM 757 N N . ASN A 1 102 ? -16.057 -2.216 4.004 1.00 88.75 102 ASN A N 1
ATOM 758 C CA . ASN A 1 102 ? -16.009 -3.406 3.160 1.00 88.75 102 ASN A CA 1
ATOM 759 C C . ASN A 1 102 ? -16.803 -3.131 1.875 1.00 88.75 102 ASN A C 1
ATOM 761 O O . ASN A 1 102 ? -18.012 -2.889 1.931 1.00 88.75 102 ASN A O 1
ATOM 765 N N . ARG A 1 103 ? -16.149 -3.190 0.712 1.00 85.38 103 ARG A N 1
ATOM 766 C CA . ARG A 1 103 ? -16.790 -2.822 -0.563 1.00 85.38 103 ARG A CA 1
ATOM 767 C C . ARG A 1 103 ? -17.890 -3.794 -0.982 1.00 85.38 103 ARG A C 1
ATOM 769 O O . ARG A 1 103 ? -18.837 -3.429 -1.671 1.00 85.38 103 ARG A O 1
ATOM 776 N N . ARG A 1 104 ? -17.770 -5.059 -0.565 1.00 81.50 104 ARG A N 1
ATOM 777 C CA . ARG A 1 104 ? -18.739 -6.125 -0.864 1.00 81.50 104 ARG A CA 1
ATOM 778 C C . ARG A 1 104 ? -19.946 -6.038 0.068 1.00 81.50 104 ARG A C 1
ATOM 780 O O . ARG A 1 104 ? -21.061 -6.349 -0.343 1.00 81.50 104 ARG A O 1
ATOM 787 N N . PHE A 1 105 ? -19.725 -5.581 1.301 1.00 80.44 105 PHE A N 1
ATOM 788 C CA . PHE A 1 105 ? -20.735 -5.445 2.346 1.00 80.44 105 PHE A CA 1
ATOM 789 C C . PHE A 1 105 ? -20.597 -4.093 3.072 1.00 80.44 105 PHE A C 1
ATOM 791 O O . PHE A 1 105 ? -20.085 -4.045 4.192 1.00 80.44 105 PHE A O 1
ATOM 798 N N . PRO A 1 106 ? -21.142 -2.994 2.510 1.00 71.12 106 PRO A N 1
ATOM 799 C CA . PRO A 1 106 ? -20.927 -1.620 3.000 1.00 71.12 106 PRO A CA 1
ATOM 800 C C . PRO A 1 106 ? -21.467 -1.319 4.407 1.00 71.12 106 PRO A C 1
ATOM 802 O O . PRO A 1 106 ? -21.387 -0.190 4.883 1.00 71.12 106 PRO A O 1
ATOM 805 N N . ARG A 1 107 ? -22.080 -2.309 5.064 1.00 73.88 107 ARG A N 1
ATOM 806 C CA . ARG A 1 107 ? -22.559 -2.212 6.446 1.00 73.88 107 ARG A CA 1
ATOM 807 C C . ARG A 1 107 ? -21.428 -2.343 7.462 1.00 73.88 107 ARG A C 1
ATOM 809 O O . ARG A 1 107 ? -21.590 -1.865 8.580 1.00 73.88 107 ARG A O 1
ATOM 816 N N . ALA A 1 108 ? -20.321 -2.987 7.094 1.00 76.62 108 ALA A N 1
ATOM 817 C CA . ALA A 1 108 ? -19.128 -3.024 7.923 1.00 76.62 108 ALA A CA 1
ATOM 818 C C . ALA A 1 108 ? -18.343 -1.729 7.712 1.00 76.62 108 ALA A C 1
ATOM 820 O O . ALA A 1 108 ? -17.774 -1.508 6.641 1.00 76.62 108 ALA A O 1
ATOM 821 N N . VAL A 1 109 ? -18.359 -0.872 8.731 1.00 84.88 109 VAL A N 1
ATOM 822 C CA . VAL A 1 109 ? -17.650 0.405 8.748 1.00 84.88 109 VAL A CA 1
ATOM 823 C C . VAL A 1 109 ? -16.869 0.487 10.045 1.00 84.88 109 VAL A C 1
ATOM 825 O O . VAL A 1 109 ? -17.463 0.361 11.114 1.00 84.88 109 VAL A O 1
ATOM 828 N N . ILE A 1 110 ? -15.564 0.721 9.948 1.00 89.00 110 ILE A N 1
ATOM 829 C CA . ILE A 1 110 ? -14.717 0.977 11.117 1.00 89.00 110 ILE A CA 1
ATOM 830 C C . ILE A 1 110 ? -14.108 2.361 11.041 1.00 89.00 110 ILE A C 1
ATOM 832 O O . ILE A 1 110 ? -13.961 2.938 9.956 1.00 89.00 110 ILE A O 1
ATOM 836 N N . ARG A 1 111 ? -13.758 2.895 12.207 1.00 87.88 111 ARG A N 1
ATOM 837 C CA . ARG A 1 111 ? -13.139 4.210 12.322 1.00 87.88 111 ARG A CA 1
ATOM 838 C C . ARG A 1 111 ? -11.632 4.065 12.408 1.00 87.88 111 ARG A C 1
ATOM 840 O O . ARG A 1 111 ? -11.105 3.203 13.110 1.00 87.88 111 ARG A O 1
ATOM 847 N N . ALA A 1 112 ? -10.952 4.954 11.704 1.00 88.44 112 ALA A N 1
ATOM 848 C CA . ALA A 1 112 ? -9.516 5.089 11.801 1.00 88.44 112 ALA A CA 1
ATOM 849 C C . ALA A 1 112 ? -9.131 6.561 11.941 1.00 88.44 112 ALA A C 1
ATOM 851 O O . ALA A 1 112 ? -9.855 7.471 11.517 1.00 88.44 112 ALA A O 1
ATOM 852 N N . THR A 1 113 ? -7.980 6.794 12.551 1.00 87.81 113 THR A N 1
ATOM 853 C CA . THR A 1 113 ? -7.398 8.125 12.704 1.00 87.81 113 THR A CA 1
ATOM 854 C C . THR A 1 113 ? -6.071 8.172 11.979 1.00 87.81 113 THR A C 1
ATOM 856 O O . THR A 1 113 ? -5.223 7.307 12.178 1.00 87.81 113 THR A O 1
ATOM 859 N N . HIS A 1 114 ? -5.876 9.188 11.144 1.00 86.44 114 HIS A N 1
ATOM 860 C CA . HIS A 1 114 ? -4.588 9.395 10.495 1.00 86.44 114 HIS A CA 1
ATOM 861 C C . HIS A 1 114 ? -3.499 9.635 11.542 1.00 86.44 114 HIS A C 1
ATOM 863 O O . HIS A 1 114 ? -3.679 10.474 12.426 1.00 86.44 114 HIS A O 1
ATOM 869 N N . VAL A 1 115 ? -2.387 8.905 11.439 1.00 83.12 115 VAL A N 1
ATOM 870 C CA . VAL A 1 115 ? -1.234 9.065 12.330 1.00 83.12 115 VAL A CA 1
ATOM 871 C C . VAL A 1 115 ? -0.567 10.412 12.018 1.00 83.12 115 VAL A C 1
ATOM 873 O O . VAL A 1 115 ? 0.024 10.576 10.948 1.00 83.12 115 VAL A O 1
ATOM 876 N N . PRO A 1 116 ? -0.670 11.418 12.907 1.00 66.81 116 PRO A N 1
ATOM 877 C CA . PRO A 1 116 ? -0.146 12.744 12.624 1.00 66.81 116 PRO A CA 1
ATOM 878 C C . PRO A 1 116 ? 1.382 12.718 12.639 1.00 66.81 116 PRO A C 1
ATOM 880 O O . PRO A 1 116 ? 1.992 12.030 13.457 1.00 66.81 116 PRO A O 1
ATOM 883 N N . ASN A 1 117 ? 1.998 13.524 11.773 1.00 62.09 117 ASN A N 1
ATOM 884 C CA . ASN A 1 117 ? 3.454 13.648 11.657 1.00 62.09 117 ASN A CA 1
ATOM 885 C C . ASN A 1 117 ? 4.171 12.337 11.297 1.00 62.09 117 ASN A C 1
ATOM 887 O O . ASN A 1 117 ? 5.362 12.199 11.566 1.00 62.09 117 ASN A O 1
ATOM 891 N N . PHE A 1 118 ? 3.482 11.410 10.623 1.00 61.44 118 PHE A N 1
ATOM 892 C CA . PHE A 1 118 ? 4.096 10.305 9.878 1.00 61.44 118 PHE A CA 1
ATOM 893 C C . PHE A 1 118 ? 4.824 10.820 8.616 1.00 61.44 118 PHE A C 1
ATOM 895 O O . PHE A 1 118 ? 4.618 10.355 7.504 1.00 61.44 118 PHE A O 1
ATOM 902 N N . ARG A 1 119 ? 5.577 11.908 8.783 1.00 59.41 119 ARG A N 1
ATOM 903 C CA . ARG A 1 119 ? 6.281 12.689 7.766 1.00 59.41 119 ARG A CA 1
ATOM 904 C C . ARG A 1 119 ? 7.607 13.075 8.392 1.00 59.41 119 ARG A C 1
ATOM 906 O O . ARG A 1 119 ? 7.766 14.187 8.894 1.00 59.41 119 ARG A O 1
ATOM 913 N N . THR A 1 120 ? 8.497 12.100 8.521 1.00 45.88 120 THR A N 1
ATOM 914 C CA . THR A 1 120 ? 9.685 12.287 9.360 1.00 45.88 120 THR A CA 1
ATOM 915 C C . THR A 1 120 ? 10.794 13.050 8.640 1.00 45.88 120 THR A C 1
ATOM 917 O O . THR A 1 120 ? 11.543 13.777 9.292 1.00 45.88 120 THR A O 1
ATOM 920 N N . SER A 1 121 ? 10.837 13.011 7.304 1.00 49.09 121 SER A N 1
ATOM 921 C CA . SER A 1 121 ? 11.680 13.904 6.506 1.00 49.09 121 SER A CA 1
ATOM 922 C C . SER A 1 121 ? 10.850 14.988 5.820 1.00 49.09 121 SER A C 1
ATOM 924 O O . SER A 1 121 ? 10.151 14.728 4.846 1.00 49.09 121 SER A O 1
ATOM 926 N N . LEU A 1 122 ? 10.995 16.229 6.291 1.00 40.88 122 LEU A N 1
ATOM 927 C CA . LEU A 1 122 ? 10.426 17.446 5.684 1.00 40.88 122 LEU A CA 1
ATOM 928 C C . LEU A 1 122 ? 10.900 17.710 4.237 1.00 40.88 122 LEU A C 1
ATOM 930 O O . LEU A 1 122 ? 10.402 18.634 3.605 1.00 40.88 122 LEU A O 1
ATOM 934 N N . TYR A 1 123 ? 11.843 16.907 3.734 1.00 46.84 123 TYR A N 1
ATOM 935 C CA . TYR A 1 123 ? 12.496 17.0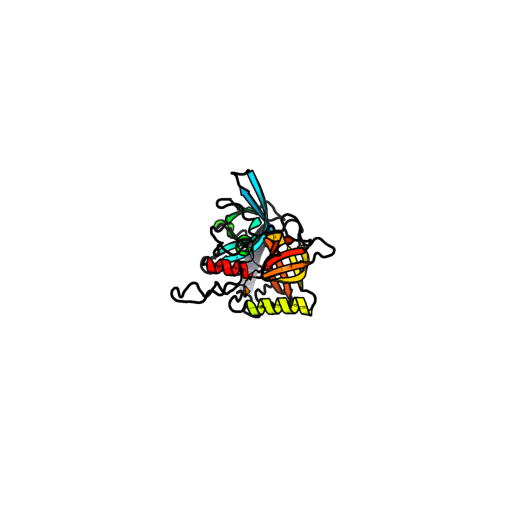58 2.433 1.00 46.84 123 TYR A CA 1
ATOM 936 C C . TYR A 1 123 ? 12.251 15.884 1.475 1.00 46.84 123 TYR A C 1
ATOM 938 O O . TYR A 1 123 ? 12.858 15.858 0.412 1.00 46.84 123 TYR A O 1
ATOM 946 N N . ASP A 1 124 ? 11.402 14.913 1.833 1.00 63.28 124 ASP A N 1
ATOM 947 C CA . ASP A 1 124 ? 11.081 13.806 0.928 1.00 63.28 124 ASP A CA 1
ATOM 948 C C . ASP A 1 124 ? 9.638 13.894 0.435 1.00 63.28 124 ASP A C 1
ATOM 950 O O . ASP A 1 124 ? 8.678 13.683 1.180 1.00 63.28 124 ASP A O 1
ATOM 954 N N . GLU A 1 125 ? 9.498 14.184 -0.851 1.00 66.50 125 GLU A N 1
ATOM 955 C CA . GLU A 1 125 ? 8.225 14.229 -1.559 1.00 66.50 125 GLU A CA 1
ATOM 956 C C . GLU A 1 125 ? 7.526 12.859 -1.536 1.00 66.50 125 GLU A C 1
ATOM 958 O O . GLU A 1 125 ? 6.297 12.805 -1.453 1.00 66.50 125 GLU A O 1
ATOM 963 N N . LEU A 1 126 ? 8.276 11.748 -1.479 1.00 70.06 126 LEU A N 1
ATOM 964 C CA . LEU A 1 126 ? 7.715 10.397 -1.351 1.00 70.06 126 LEU A CA 1
ATOM 965 C C . LEU A 1 126 ? 7.015 10.188 -0.008 1.00 70.06 126 LEU A C 1
ATOM 967 O O . LEU A 1 126 ? 5.976 9.531 0.049 1.00 70.06 126 LEU A O 1
ATOM 971 N N . ALA A 1 127 ? 7.537 10.777 1.072 1.00 67.94 127 ALA A N 1
ATOM 972 C CA . ALA A 1 127 ? 6.935 10.666 2.400 1.00 67.94 127 ALA A CA 1
ATOM 973 C C . ALA A 1 127 ? 5.555 11.344 2.464 1.00 67.94 127 ALA A C 1
ATOM 975 O O . ALA A 1 127 ? 4.726 10.990 3.301 1.00 67.94 127 ALA A O 1
ATOM 976 N N . SER A 1 128 ? 5.267 12.288 1.560 1.00 73.62 128 SER A N 1
ATOM 977 C CA . SER A 1 128 ? 3.937 12.895 1.451 1.00 73.62 128 SER A CA 1
ATOM 978 C C . SER A 1 128 ? 2.878 11.936 0.893 1.00 73.62 128 SER A C 1
ATOM 980 O O . SER A 1 128 ? 1.694 12.111 1.181 1.00 73.62 128 SER A O 1
ATOM 982 N N . GLU A 1 129 ? 3.299 10.893 0.171 1.00 84.44 129 GLU A N 1
ATOM 983 C CA . GLU A 1 129 ? 2.443 9.849 -0.405 1.00 84.44 129 GLU A CA 1
ATOM 984 C C . GLU A 1 129 ? 2.267 8.633 0.520 1.00 84.44 129 GLU A C 1
ATOM 986 O O . GLU A 1 129 ? 1.605 7.657 0.156 1.00 84.44 129 GLU A O 1
ATOM 991 N N . VAL A 1 130 ? 2.797 8.694 1.741 1.00 84.69 130 VAL A N 1
ATOM 992 C CA . VAL A 1 130 ? 2.673 7.645 2.754 1.00 84.69 130 VAL A CA 1
ATOM 993 C C . VAL A 1 130 ? 1.597 8.029 3.768 1.00 84.69 130 VAL A C 1
ATOM 995 O O . VAL A 1 130 ? 1.709 9.045 4.450 1.00 84.69 130 VAL A O 1
ATOM 998 N N . ALA A 1 131 ? 0.562 7.197 3.913 1.00 89.56 131 ALA A N 1
ATOM 999 C CA . ALA A 1 131 ? -0.439 7.360 4.963 1.00 89.56 131 ALA A CA 1
ATOM 1000 C C . ALA A 1 131 ? -0.671 6.066 5.746 1.00 89.56 131 ALA A C 1
ATOM 1002 O O . ALA A 1 131 ? -0.979 5.013 5.179 1.00 89.56 131 ALA A O 1
ATOM 1003 N N . LEU A 1 132 ? -0.588 6.186 7.074 1.00 91.12 132 LEU A N 1
ATOM 1004 C CA . LEU A 1 132 ? -1.057 5.181 8.020 1.00 91.12 132 LEU A CA 1
ATOM 1005 C C . LEU A 1 132 ? -2.286 5.693 8.764 1.00 91.12 132 LEU A C 1
ATOM 1007 O O . LEU A 1 132 ? -2.298 6.802 9.307 1.00 91.12 132 LEU A O 1
ATOM 1011 N N . LEU A 1 133 ? -3.310 4.850 8.818 1.00 92.00 133 LEU A N 1
ATOM 1012 C CA . LEU A 1 133 ? -4.531 5.098 9.567 1.00 92.00 133 LEU A CA 1
ATOM 1013 C C . LEU A 1 133 ? -4.573 4.122 10.741 1.00 92.00 133 LEU A C 1
ATOM 1015 O O . LEU A 1 133 ? -4.715 2.916 10.546 1.00 92.00 133 LEU A O 1
ATOM 1019 N N . GLU A 1 134 ? -4.426 4.636 11.956 1.00 92.81 134 GLU A N 1
ATOM 1020 C CA . GLU A 1 134 ? -4.556 3.845 13.176 1.00 92.81 134 GLU A CA 1
ATOM 1021 C C . GLU A 1 134 ? -6.005 3.377 13.328 1.00 92.81 134 GLU A C 1
ATOM 1023 O O . GLU A 1 134 ? -6.927 4.195 13.363 1.00 92.81 134 GLU A O 1
ATOM 1028 N N . VAL A 1 135 ? -6.203 2.062 13.386 1.00 92.88 135 VAL A N 1
ATOM 1029 C CA . VAL A 1 135 ? -7.516 1.441 13.574 1.00 92.88 135 VAL A CA 1
ATOM 1030 C C . VAL A 1 135 ? -7.891 1.510 15.049 1.00 92.88 135 VAL A C 1
ATOM 1032 O O . VAL A 1 135 ? -7.088 1.149 15.913 1.00 92.88 135 VAL A O 1
ATOM 1035 N N . ALA A 1 136 ? -9.124 1.931 15.342 1.00 90.62 136 ALA A N 1
ATOM 1036 C CA . ALA A 1 136 ? -9.622 1.976 16.711 1.00 90.62 136 ALA A CA 1
ATOM 1037 C C . ALA A 1 136 ? -9.545 0.576 17.371 1.00 90.62 136 ALA A C 1
ATOM 1039 O O . ALA A 1 136 ? -9.936 -0.413 16.741 1.00 90.62 136 ALA A O 1
ATOM 1040 N N . PRO A 1 137 ? -9.061 0.442 18.622 1.00 89.94 137 PRO A N 1
ATOM 1041 C CA . PRO A 1 137 ? -8.895 -0.863 19.269 1.00 89.94 137 PRO A CA 1
ATOM 1042 C C . PRO A 1 137 ? -10.174 -1.708 19.321 1.00 89.94 137 PRO A C 1
ATOM 1044 O O . PRO A 1 137 ? -10.112 -2.930 19.179 1.00 89.94 137 PRO A O 1
ATOM 1047 N N . GLU A 1 138 ? -11.335 -1.073 19.491 1.00 90.25 138 GLU A N 1
ATOM 1048 C CA . GLU A 1 138 ? -12.646 -1.729 19.468 1.00 90.25 138 GLU A CA 1
ATOM 1049 C C . GLU A 1 138 ? -12.992 -2.362 18.109 1.00 90.25 138 GLU A C 1
ATOM 1051 O O . GLU A 1 138 ? -13.705 -3.366 18.057 1.00 90.25 138 GLU A O 1
ATOM 1056 N N . ASP A 1 139 ? -12.433 -1.827 17.026 1.00 90.94 139 ASP A N 1
ATOM 1057 C CA . ASP A 1 139 ? -12.705 -2.228 15.648 1.00 90.94 139 ASP A CA 1
ATOM 1058 C C . ASP A 1 139 ? -11.698 -3.275 15.127 1.00 90.94 139 ASP A C 1
ATOM 1060 O O . ASP A 1 139 ? -11.879 -3.845 14.051 1.00 90.94 139 ASP A O 1
ATOM 1064 N N . ALA A 1 140 ? -10.663 -3.612 15.906 1.00 88.38 140 ALA A N 1
ATOM 1065 C CA . ALA A 1 140 ? -9.606 -4.551 15.514 1.00 88.38 140 ALA A CA 1
ATOM 1066 C C . ALA A 1 140 ? -10.101 -5.982 15.219 1.00 88.38 140 ALA A C 1
ATOM 1068 O O . ALA A 1 140 ? -9.390 -6.767 14.600 1.00 88.38 140 ALA A O 1
ATOM 1069 N N . SER A 1 141 ? -11.301 -6.353 15.671 1.00 88.69 141 SER A N 1
ATOM 1070 C CA . SER A 1 141 ? -11.911 -7.656 15.357 1.00 88.69 141 SER A CA 1
ATOM 1071 C C . SER A 1 141 ? -12.656 -7.682 14.017 1.00 88.69 141 SER A C 1
ATOM 1073 O O . SER A 1 141 ? -12.983 -8.759 13.522 1.00 88.69 141 SER A O 1
ATOM 1075 N N . ALA A 1 142 ? -12.911 -6.510 13.429 1.00 89.81 142 ALA A N 1
ATOM 1076 C CA . ALA A 1 142 ? -13.630 -6.341 12.171 1.00 89.81 142 ALA A CA 1
ATOM 1077 C C . ALA A 1 142 ? -12.694 -6.228 10.954 1.00 89.81 142 ALA A C 1
ATOM 1079 O O . ALA A 1 142 ? -13.163 -5.962 9.848 1.00 89.81 142 ALA A O 1
ATOM 1080 N N . ILE A 1 143 ? -11.388 -6.443 11.137 1.00 91.62 143 ILE A N 1
ATOM 1081 C CA . ILE A 1 143 ? -10.403 -6.469 10.050 1.00 91.62 143 ILE A CA 1
ATOM 1082 C C . ILE A 1 143 ? -9.978 -7.905 9.730 1.00 91.62 143 ILE A C 1
ATOM 1084 O O . ILE A 1 143 ? -9.821 -8.746 10.616 1.00 91.62 143 ILE A O 1
ATOM 1088 N N . ASP A 1 144 ? -9.738 -8.162 8.452 1.00 91.88 144 ASP A N 1
ATOM 1089 C CA . ASP A 1 144 ? -9.037 -9.332 7.940 1.00 91.88 144 ASP A CA 1
ATOM 1090 C C . ASP A 1 144 ? -7.675 -8.863 7.425 1.00 91.88 144 ASP A C 1
ATOM 1092 O O . ASP A 1 144 ? -7.516 -8.419 6.287 1.00 91.88 144 ASP A O 1
ATOM 1096 N N . ALA A 1 145 ? -6.699 -8.885 8.332 1.00 88.50 145 ALA A N 1
ATOM 1097 C CA . ALA A 1 145 ? -5.344 -8.415 8.068 1.00 88.50 145 ALA A CA 1
ATOM 1098 C C . ALA A 1 145 ? -4.464 -9.472 7.371 1.00 88.50 145 ALA A C 1
ATOM 1100 O O . ALA A 1 145 ? -3.349 -9.162 6.954 1.00 88.50 145 ALA A O 1
ATOM 1101 N N . LEU A 1 146 ? -4.951 -10.713 7.250 1.00 88.00 146 LEU A N 1
ATOM 1102 C CA . LEU A 1 146 ? -4.172 -11.833 6.743 1.00 88.00 146 LEU A CA 1
ATOM 1103 C C . LEU A 1 146 ? -3.997 -11.738 5.225 1.00 88.00 146 LEU A C 1
ATOM 1105 O O . LEU A 1 146 ? -4.968 -11.726 4.471 1.00 88.00 146 LEU A O 1
ATOM 1109 N N . ILE A 1 147 ? -2.746 -11.806 4.769 1.00 88.31 147 ILE A N 1
ATOM 1110 C CA . ILE A 1 147 ? -2.420 -12.060 3.362 1.00 88.31 147 ILE A CA 1
ATOM 1111 C C . ILE A 1 147 ? -2.021 -13.539 3.222 1.00 88.31 147 ILE A C 1
ATOM 1113 O O . ILE A 1 147 ? -0.989 -13.957 3.755 1.00 88.31 147 ILE A O 1
ATOM 1117 N N . PRO A 1 148 ? -2.822 -14.377 2.538 1.00 86.38 148 PRO A N 1
ATOM 1118 C CA . PRO A 1 148 ? -2.509 -15.793 2.391 1.00 86.38 148 PRO A CA 1
ATOM 1119 C C . PRO A 1 148 ? -1.203 -16.017 1.625 1.00 86.38 148 PRO A C 1
ATOM 1121 O O . PRO A 1 148 ? -0.985 -15.416 0.577 1.00 86.38 148 PRO A O 1
ATOM 1124 N N . ARG A 1 149 ? -0.375 -16.950 2.117 1.00 87.88 149 ARG A N 1
ATOM 1125 C CA . ARG A 1 149 ? 0.913 -17.329 1.500 1.00 87.88 149 ARG A CA 1
ATOM 1126 C C . ARG A 1 149 ? 1.828 -16.122 1.268 1.00 87.88 149 ARG A C 1
ATOM 1128 O O . ARG A 1 149 ? 2.429 -15.987 0.213 1.00 87.88 149 ARG A O 1
ATOM 1135 N N . LEU A 1 150 ? 1.894 -15.228 2.243 1.00 90.12 150 LEU A N 1
ATOM 1136 C CA . LEU A 1 150 ? 2.739 -14.047 2.178 1.00 90.12 150 LEU A CA 1
ATOM 1137 C C . LEU A 1 150 ? 4.230 -14.414 2.233 1.00 90.12 150 LEU A C 1
ATOM 1139 O O . LEU A 1 150 ? 4.663 -15.114 3.150 1.00 90.12 150 LEU A O 1
ATOM 1143 N N . ASP A 1 151 ? 5.000 -13.874 1.292 1.00 90.38 151 ASP A N 1
ATOM 1144 C CA . ASP A 1 151 ? 6.457 -13.797 1.350 1.00 90.38 151 ASP A CA 1
ATOM 1145 C C . ASP A 1 151 ? 6.894 -12.335 1.205 1.00 90.38 151 ASP A C 1
ATOM 1147 O O . ASP A 1 151 ? 7.068 -11.806 0.103 1.00 90.38 151 ASP A O 1
ATOM 1151 N N . VAL A 1 152 ? 7.054 -11.661 2.346 1.00 84.75 152 VAL A N 1
ATOM 1152 C CA . VAL A 1 152 ? 7.436 -10.242 2.387 1.00 84.75 152 VAL A CA 1
ATOM 1153 C C . VAL A 1 152 ? 8.833 -10.009 1.801 1.00 84.75 152 VAL A C 1
ATOM 1155 O O . VAL A 1 152 ? 9.078 -8.950 1.230 1.00 84.75 152 VAL A O 1
ATOM 1158 N N . ASN A 1 153 ? 9.727 -11.000 1.879 1.00 83.50 153 ASN A N 1
ATOM 1159 C CA . ASN A 1 153 ? 11.107 -10.895 1.396 1.00 83.50 153 ASN A CA 1
ATOM 1160 C C . ASN A 1 153 ? 11.322 -11.543 0.028 1.00 83.50 153 ASN A C 1
ATOM 1162 O O . ASN A 1 153 ? 12.474 -11.720 -0.384 1.00 83.50 153 ASN A O 1
ATOM 1166 N N . GLY A 1 154 ? 10.244 -11.867 -0.694 1.00 82.94 154 GLY A N 1
ATOM 1167 C CA . GLY A 1 154 ? 10.340 -12.347 -2.067 1.00 82.94 154 GLY A CA 1
ATOM 1168 C C . GLY A 1 154 ? 11.271 -11.445 -2.885 1.00 82.94 154 GLY A C 1
ATOM 1169 O O . GLY A 1 154 ? 11.284 -10.224 -2.696 1.00 82.94 154 GLY A O 1
ATOM 1170 N N . PHE A 1 155 ? 12.079 -12.064 -3.748 1.00 83.31 155 PHE A N 1
ATOM 1171 C CA . PHE A 1 155 ? 13.214 -11.484 -4.489 1.00 83.31 155 PHE A CA 1
ATOM 1172 C C . PHE A 1 155 ? 14.477 -11.151 -3.668 1.00 83.31 155 PHE A C 1
ATOM 1174 O O . PHE A 1 155 ? 15.569 -11.229 -4.219 1.00 83.31 155 PHE A O 1
ATOM 1181 N N . GLY A 1 156 ? 14.380 -10.816 -2.377 1.00 71.62 156 GLY A N 1
ATOM 1182 C CA . GLY A 1 156 ? 15.530 -10.407 -1.549 1.00 71.62 156 GLY A CA 1
ATOM 1183 C C . GLY A 1 156 ? 16.153 -11.510 -0.690 1.00 71.62 156 GLY A C 1
ATOM 1184 O O . GLY A 1 156 ? 17.328 -11.420 -0.342 1.00 71.62 156 GLY A O 1
ATOM 1185 N N . GLY A 1 157 ? 15.381 -12.555 -0.371 1.00 67.25 157 GLY A N 1
ATOM 1186 C CA . GLY A 1 157 ? 15.744 -13.547 0.645 1.00 67.25 157 GLY A CA 1
ATOM 1187 C C . GLY A 1 157 ? 15.527 -13.011 2.069 1.00 67.25 157 GLY A C 1
ATOM 1188 O O . GLY A 1 157 ? 15.630 -11.816 2.314 1.00 67.25 157 GLY A O 1
ATOM 1189 N N . GLY A 1 158 ? 15.171 -13.882 3.020 1.00 65.88 158 GLY A N 1
ATOM 1190 C CA . GLY A 1 158 ? 14.895 -13.489 4.411 1.00 65.88 158 GLY A CA 1
ATOM 1191 C C . GLY A 1 158 ? 13.710 -14.236 5.027 1.00 65.88 158 GLY A C 1
ATOM 1192 O O . GLY A 1 158 ? 13.042 -15.027 4.365 1.00 65.88 158 GLY A O 1
ATOM 1193 N N . ALA A 1 159 ? 13.437 -14.011 6.316 1.00 61.22 159 ALA A N 1
ATOM 1194 C CA . ALA A 1 159 ? 12.319 -14.660 7.008 1.00 61.22 159 ALA A CA 1
ATOM 1195 C C . ALA A 1 159 ? 10.967 -14.056 6.565 1.00 61.22 159 ALA A C 1
ATOM 1197 O O . ALA A 1 159 ? 10.793 -12.849 6.675 1.00 61.22 159 ALA A O 1
ATOM 1198 N N . PRO A 1 160 ? 9.957 -14.845 6.159 1.00 59.31 160 PRO A N 1
ATOM 1199 C CA . PRO A 1 160 ? 8.811 -14.377 5.359 1.00 59.31 160 PRO A CA 1
ATOM 1200 C C . PRO A 1 160 ? 7.868 -13.363 6.033 1.00 59.31 160 PRO A C 1
ATOM 1202 O O . PRO A 1 160 ? 6.977 -12.839 5.372 1.00 59.31 160 PRO A O 1
ATOM 1205 N N . ARG A 1 161 ? 8.027 -13.091 7.337 1.00 59.25 161 ARG A N 1
ATOM 1206 C CA . ARG A 1 161 ? 7.146 -12.202 8.120 1.00 59.25 161 ARG A CA 1
ATOM 1207 C C . ARG A 1 161 ? 7.720 -10.818 8.414 1.00 59.25 161 ARG A C 1
ATOM 1209 O O . ARG A 1 161 ? 6.955 -9.906 8.708 1.00 59.25 161 ARG A O 1
ATOM 1216 N N . TYR A 1 162 ? 9.037 -10.665 8.350 1.00 65.88 162 TYR A N 1
ATOM 1217 C CA . TYR A 1 162 ? 9.710 -9.400 8.631 1.00 65.88 162 TYR A CA 1
ATOM 1218 C C . TYR A 1 162 ? 10.251 -8.869 7.325 1.00 65.88 162 TYR A C 1
ATOM 1220 O O . TYR A 1 162 ? 10.988 -9.591 6.666 1.00 65.88 162 TYR A O 1
ATOM 1228 N N . LEU A 1 163 ? 9.915 -7.635 6.957 1.00 72.75 163 LEU A N 1
ATOM 1229 C CA . LEU A 1 163 ? 10.622 -7.009 5.851 1.00 72.75 163 LEU A CA 1
ATOM 1230 C C . LEU A 1 163 ? 12.053 -6.741 6.310 1.00 72.75 163 LEU A C 1
ATOM 1232 O O . LEU A 1 163 ? 12.271 -5.994 7.267 1.00 72.75 163 LEU A O 1
ATOM 1236 N N . ASP A 1 164 ? 13.019 -7.381 5.660 1.00 68.94 164 ASP A N 1
ATOM 1237 C CA . ASP A 1 164 ? 14.425 -7.189 5.976 1.00 68.94 164 ASP A CA 1
ATOM 1238 C C . ASP A 1 164 ? 14.899 -5.837 5.435 1.00 68.94 164 ASP A C 1
ATOM 1240 O O . ASP A 1 164 ? 15.426 -5.711 4.330 1.00 68.94 164 ASP A O 1
ATOM 1244 N N . LEU A 1 165 ? 14.700 -4.797 6.242 1.00 71.25 165 LEU A N 1
ATOM 1245 C CA . LEU A 1 165 ? 15.145 -3.448 5.914 1.00 71.25 165 LEU A CA 1
ATOM 1246 C C . LEU A 1 165 ? 16.668 -3.287 6.000 1.00 71.25 165 LEU A C 1
ATOM 1248 O O . LEU A 1 165 ? 17.185 -2.284 5.517 1.00 71.25 165 LEU A O 1
ATOM 1252 N N . GLN A 1 166 ? 17.409 -4.250 6.560 1.00 65.44 166 GLN A N 1
ATOM 1253 C CA . GLN A 1 166 ? 18.877 -4.237 6.517 1.00 65.44 166 GLN A CA 1
ATOM 1254 C C . GLN A 1 166 ? 19.388 -4.710 5.151 1.00 65.44 166 GLN A C 1
ATOM 1256 O O . GLN A 1 166 ? 20.386 -4.187 4.659 1.00 65.44 166 GLN A O 1
ATOM 1261 N N . HIS A 1 167 ? 18.663 -5.623 4.500 1.00 67.62 167 HIS A N 1
ATOM 1262 C CA . HIS A 1 167 ? 18.973 -6.150 3.168 1.00 67.62 167 HIS A CA 1
ATOM 1263 C C . HIS A 1 167 ? 18.009 -5.665 2.066 1.00 67.62 167 HIS A C 1
ATOM 1265 O O . HIS A 1 167 ? 17.974 -6.247 0.981 1.00 67.62 167 HIS A O 1
ATOM 1271 N N . HIS A 1 168 ? 17.277 -4.566 2.283 1.00 71.31 168 HIS A N 1
ATOM 1272 C CA . HIS A 1 168 ? 16.347 -3.971 1.304 1.00 71.31 168 HIS A CA 1
ATOM 1273 C C . HIS A 1 168 ? 16.985 -3.766 -0.082 1.00 71.31 168 HIS A C 1
ATOM 1275 O O . HIS A 1 168 ? 16.338 -3.976 -1.107 1.00 71.31 168 HIS A O 1
ATOM 1281 N N . ARG A 1 169 ? 18.280 -3.417 -0.124 1.00 74.44 169 ARG A N 1
ATOM 1282 C CA . ARG A 1 169 ? 19.022 -3.208 -1.369 1.00 74.44 169 ARG A CA 1
ATOM 1283 C C . ARG A 1 169 ? 19.118 -4.490 -2.188 1.00 74.44 169 ARG A C 1
ATOM 1285 O O . ARG A 1 169 ? 19.012 -4.431 -3.406 1.00 74.44 169 ARG A O 1
ATOM 1292 N N . ALA A 1 170 ? 19.261 -5.648 -1.539 1.00 78.31 170 ALA A N 1
ATOM 1293 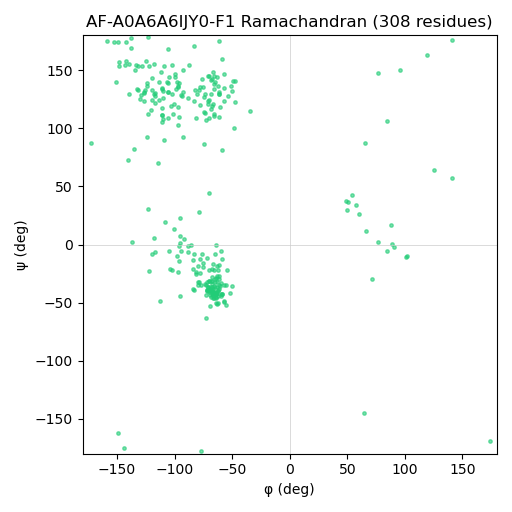C CA . ALA A 1 170 ? 19.280 -6.937 -2.224 1.00 78.31 170 ALA A CA 1
ATOM 1294 C C . ALA A 1 170 ? 17.931 -7.223 -2.897 1.00 78.31 170 ALA A C 1
ATOM 1296 O O . ALA A 1 170 ? 17.899 -7.634 -4.056 1.00 78.31 170 ALA A O 1
ATOM 1297 N N . ARG A 1 171 ? 16.824 -6.928 -2.205 1.00 84.94 171 ARG A N 1
ATOM 1298 C CA . ARG A 1 171 ? 15.469 -7.069 -2.748 1.00 84.94 171 ARG A CA 1
ATOM 1299 C C . ARG A 1 171 ? 15.222 -6.126 -3.921 1.00 84.94 171 ARG A C 1
ATOM 1301 O O . ARG A 1 171 ? 14.808 -6.585 -4.982 1.00 84.94 171 ARG A O 1
ATOM 1308 N N . TRP A 1 172 ? 15.533 -4.839 -3.760 1.00 87.25 172 TRP A N 1
ATOM 1309 C CA . TRP A 1 172 ? 15.435 -3.858 -4.841 1.00 87.25 172 TRP A CA 1
ATOM 1310 C C . TRP A 1 172 ? 16.284 -4.270 -6.049 1.00 87.25 172 TRP A C 1
ATOM 1312 O O . TRP A 1 172 ? 15.769 -4.321 -7.162 1.00 87.25 172 TRP A O 1
ATOM 1322 N N . SER A 1 173 ? 17.550 -4.647 -5.842 1.00 85.06 173 SER A N 1
ATOM 1323 C CA . SER A 1 173 ? 18.444 -5.076 -6.925 1.00 85.06 173 SER A CA 1
ATOM 1324 C C . SER A 1 173 ? 17.932 -6.321 -7.645 1.00 85.06 173 SER A C 1
ATOM 1326 O O . SER A 1 173 ? 18.047 -6.403 -8.865 1.00 85.06 173 SER A O 1
ATOM 1328 N N . ALA A 1 174 ? 17.347 -7.279 -6.925 1.00 87.62 174 ALA A N 1
ATOM 1329 C CA . ALA A 1 174 ? 16.759 -8.468 -7.529 1.00 87.62 174 ALA A CA 1
ATOM 1330 C C . ALA A 1 174 ? 15.511 -8.142 -8.362 1.00 87.62 174 ALA A C 1
ATOM 1332 O O . ALA A 1 174 ? 15.376 -8.649 -9.475 1.00 87.62 174 ALA A O 1
ATOM 1333 N N . ILE A 1 175 ? 14.634 -7.264 -7.862 1.00 91.00 175 ILE A N 1
ATOM 1334 C CA . ILE A 1 175 ? 13.462 -6.779 -8.605 1.00 91.00 175 ILE A CA 1
ATOM 1335 C C . ILE A 1 175 ? 13.914 -6.018 -9.853 1.00 91.00 175 ILE A C 1
ATOM 1337 O O . ILE A 1 175 ? 13.456 -6.325 -10.950 1.00 91.00 175 ILE A O 1
ATOM 1341 N N . TRP A 1 176 ? 14.829 -5.058 -9.703 1.00 90.50 176 TRP A N 1
ATOM 1342 C CA . TRP A 1 176 ? 15.353 -4.247 -10.801 1.00 90.50 176 TRP A CA 1
ATOM 1343 C C . TRP A 1 176 ? 15.979 -5.120 -11.890 1.00 90.50 176 TRP A C 1
ATOM 1345 O O . TRP A 1 176 ? 15.607 -5.012 -13.057 1.00 90.50 176 TRP A O 1
ATOM 1355 N N . LYS A 1 177 ? 16.851 -6.055 -11.496 1.00 88.38 177 LYS A N 1
ATOM 1356 C CA . LYS A 1 177 ? 17.486 -6.992 -12.422 1.00 88.38 177 LYS A CA 1
ATOM 1357 C C . LYS A 1 177 ? 16.457 -7.848 -13.154 1.00 88.38 177 LYS A C 1
ATOM 1359 O O . LYS A 1 177 ? 16.576 -8.043 -14.353 1.00 88.38 177 LYS A O 1
ATOM 1364 N N . ARG A 1 178 ? 15.432 -8.341 -12.459 1.00 89.00 178 ARG A N 1
ATOM 1365 C CA . ARG A 1 178 ? 14.390 -9.162 -13.082 1.00 89.00 178 ARG A CA 1
ATOM 1366 C C . ARG A 1 178 ? 13.526 -8.364 -14.054 1.00 89.00 178 ARG A C 1
ATOM 1368 O O . ARG A 1 178 ? 13.179 -8.870 -15.115 1.00 89.00 178 ARG A O 1
ATOM 1375 N N . VAL A 1 179 ? 13.199 -7.118 -13.719 1.00 91.44 179 VAL A N 1
ATOM 1376 C CA . VAL A 1 179 ? 12.503 -6.207 -14.635 1.00 91.44 179 VAL A CA 1
ATOM 1377 C C . VAL A 1 179 ? 13.314 -6.002 -15.920 1.00 91.44 179 VAL A C 1
ATOM 1379 O O . VAL A 1 179 ? 12.727 -6.052 -17.001 1.00 91.44 179 VAL A O 1
ATOM 1382 N N . ASP A 1 180 ? 14.634 -5.836 -15.810 1.00 87.50 180 ASP A N 1
ATOM 1383 C CA . ASP A 1 180 ? 15.545 -5.683 -16.952 1.00 87.50 180 ASP A CA 1
ATOM 1384 C C . ASP A 1 180 ? 15.682 -6.986 -17.770 1.00 87.50 180 ASP A C 1
ATOM 1386 O O . ASP A 1 180 ? 15.401 -7.008 -18.971 1.00 87.50 180 ASP A O 1
ATOM 1390 N N . ASP A 1 181 ? 16.003 -8.101 -17.105 1.00 85.50 181 ASP A N 1
ATOM 1391 C CA . ASP A 1 181 ? 16.260 -9.410 -17.722 1.00 85.50 181 ASP A CA 1
ATOM 1392 C C . ASP A 1 181 ? 14.997 -10.021 -18.371 1.00 85.50 181 ASP A C 1
ATOM 1394 O O . ASP A 1 1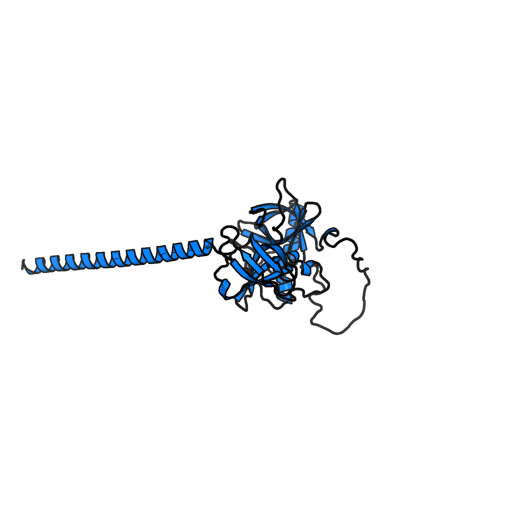81 ? 15.048 -10.548 -19.487 1.00 85.50 181 ASP A O 1
ATOM 1398 N N . GLU A 1 182 ? 13.844 -9.961 -17.693 1.00 83.88 182 GLU A N 1
ATOM 1399 C CA . GLU A 1 182 ? 12.590 -10.611 -18.121 1.00 83.88 182 GLU A CA 1
ATOM 1400 C C . GLU A 1 182 ? 11.655 -9.676 -18.901 1.00 83.88 182 GLU A C 1
ATOM 1402 O O . GLU A 1 182 ? 10.572 -10.086 -19.326 1.00 83.88 182 GLU A O 1
ATOM 1407 N N . ARG A 1 183 ? 12.066 -8.421 -19.134 1.00 81.25 183 ARG A N 1
ATOM 1408 C CA . ARG A 1 183 ? 11.220 -7.355 -19.706 1.00 81.25 183 ARG A CA 1
ATOM 1409 C C . ARG A 1 183 ? 9.954 -7.089 -18.884 1.00 81.25 183 ARG A C 1
ATOM 1411 O O . ARG A 1 183 ? 8.907 -6.727 -19.432 1.00 81.25 183 ARG A O 1
ATOM 1418 N N . GLY A 1 184 ? 10.072 -7.243 -17.569 1.00 89.69 184 GLY A N 1
ATOM 1419 C CA . GLY A 1 184 ? 9.064 -6.877 -16.586 1.00 89.69 184 GLY A CA 1
ATOM 1420 C C . GLY A 1 184 ? 8.542 -8.034 -15.739 1.00 89.69 184 GLY A C 1
ATOM 1421 O O . GLY A 1 184 ? 8.677 -9.207 -16.067 1.00 89.69 184 GLY A O 1
ATOM 1422 N N . ILE A 1 185 ? 7.899 -7.673 -14.632 1.00 93.88 185 ILE A N 1
ATOM 1423 C CA . ILE A 1 185 ? 7.300 -8.594 -13.664 1.00 93.88 185 ILE A CA 1
ATOM 1424 C C . ILE A 1 185 ? 5.784 -8.467 -13.749 1.00 93.88 185 ILE A C 1
ATOM 1426 O O . ILE A 1 185 ? 5.236 -7.362 -13.756 1.00 93.88 185 ILE A O 1
ATOM 1430 N N . ARG A 1 186 ? 5.076 -9.597 -13.783 1.00 94.06 186 ARG A N 1
ATOM 1431 C CA . ARG A 1 186 ? 3.613 -9.591 -13.717 1.00 94.06 186 ARG A CA 1
ATOM 1432 C C . ARG A 1 186 ? 3.160 -9.205 -12.312 1.00 94.06 186 ARG A C 1
ATOM 1434 O O . ARG A 1 186 ? 3.507 -9.872 -11.341 1.00 94.06 186 ARG A O 1
ATOM 1441 N N . VAL A 1 187 ? 2.348 -8.159 -12.223 1.00 95.88 187 VAL A N 1
ATOM 1442 C CA . VAL A 1 187 ? 1.857 -7.611 -10.955 1.00 95.88 187 VAL A CA 1
ATOM 1443 C C . VAL A 1 187 ? 0.342 -7.540 -10.923 1.00 95.88 187 VAL A C 1
ATOM 1445 O O . VAL A 1 187 ? -0.333 -7.504 -11.954 1.00 95.88 187 VAL A O 1
ATOM 1448 N N . TYR A 1 188 ? -0.182 -7.509 -9.709 1.00 95.56 188 TYR A N 1
ATOM 1449 C CA . TYR A 1 188 ? -1.595 -7.567 -9.393 1.00 95.56 188 TYR A CA 1
ATOM 1450 C C . TYR A 1 188 ? -1.928 -6.467 -8.391 1.00 95.56 188 TYR A C 1
ATOM 1452 O O . TYR A 1 188 ? -1.072 -6.056 -7.606 1.00 95.56 188 TYR A O 1
ATOM 1460 N N . LYS A 1 189 ? -3.179 -6.015 -8.397 1.00 94.94 189 LYS A N 1
ATOM 1461 C CA . LYS A 1 189 ? -3.749 -5.232 -7.298 1.00 94.94 189 LYS A CA 1
ATOM 1462 C C . LYS A 1 189 ? -5.238 -5.502 -7.162 1.00 94.94 189 LYS A C 1
ATOM 1464 O O . LYS A 1 189 ? -5.888 -5.879 -8.137 1.00 94.94 189 LYS A O 1
ATOM 1469 N N . GLU A 1 190 ? -5.776 -5.251 -5.977 1.00 93.50 190 GLU A N 1
ATOM 1470 C CA . GLU A 1 190 ? -7.215 -5.100 -5.777 1.00 93.50 190 GLU A CA 1
ATOM 1471 C C . GLU A 1 190 ? -7.508 -3.638 -5.449 1.00 93.50 190 GLU A C 1
ATOM 1473 O O . GLU A 1 190 ? -7.145 -3.166 -4.379 1.00 93.50 190 GLU A O 1
ATOM 1478 N N . GLY A 1 191 ? -8.110 -2.917 -6.394 1.00 89.25 191 GLY A N 1
ATOM 1479 C CA . GLY A 1 191 ? -8.525 -1.525 -6.218 1.00 89.25 191 GLY A CA 1
ATOM 1480 C C . GLY A 1 191 ? -10.023 -1.409 -5.969 1.00 89.25 191 GLY A C 1
ATOM 1481 O O . GLY A 1 191 ? -10.782 -2.289 -6.391 1.00 89.25 191 GLY A O 1
ATOM 1482 N N . GLU A 1 192 ? -10.446 -0.341 -5.300 1.00 86.94 192 GLU A N 1
ATOM 1483 C CA . GLU A 1 192 ? -11.861 -0.076 -5.050 1.00 86.94 192 GLU A CA 1
ATOM 1484 C C . GLU A 1 192 ? -12.668 0.057 -6.348 1.00 86.94 192 GLU A C 1
ATOM 1486 O O . GLU A 1 192 ? -13.732 -0.544 -6.493 1.00 86.94 192 GLU A O 1
ATOM 1491 N N . ALA A 1 193 ? -12.147 0.791 -7.330 1.00 87.00 193 ALA A N 1
ATOM 1492 C CA . ALA A 1 193 ? -12.864 1.069 -8.567 1.00 87.00 193 ALA A CA 1
ATOM 1493 C C . ALA A 1 193 ? -12.721 -0.055 -9.592 1.00 87.00 193 ALA A C 1
ATOM 1495 O O . ALA A 1 193 ? -13.672 -0.370 -10.309 1.00 87.00 193 ALA A O 1
ATOM 1496 N N . THR A 1 194 ? -11.538 -0.664 -9.688 1.00 87.81 194 THR A N 1
ATOM 1497 C CA . THR A 1 194 ? -11.266 -1.654 -10.742 1.00 87.81 194 THR A CA 1
ATOM 1498 C C . THR A 1 194 ? -11.421 -3.102 -10.302 1.00 87.81 194 THR A C 1
ATOM 1500 O O . THR A 1 194 ? -11.340 -3.999 -11.139 1.00 87.81 194 THR A O 1
ATOM 1503 N N . GLY A 1 195 ? -11.588 -3.374 -9.007 1.00 89.31 195 GLY A N 1
ATOM 1504 C CA . GLY A 1 195 ? -11.505 -4.739 -8.503 1.00 89.31 195 GLY A CA 1
ATOM 1505 C C . GLY A 1 195 ? -10.101 -5.321 -8.686 1.00 89.31 195 GLY A C 1
ATOM 1506 O O . GLY A 1 195 ? -9.100 -4.612 -8.559 1.00 89.31 195 GLY A O 1
ATOM 1507 N N . HIS A 1 196 ? -10.029 -6.622 -8.970 1.00 91.44 196 HIS A N 1
ATOM 1508 C CA . HIS A 1 196 ? -8.768 -7.318 -9.213 1.00 91.44 196 HIS A CA 1
ATOM 1509 C C . HIS A 1 196 ? -8.242 -7.042 -10.629 1.00 91.44 196 HIS A C 1
ATOM 1511 O O . HIS A 1 196 ? -8.889 -7.386 -11.618 1.00 91.44 196 HIS A O 1
ATOM 1517 N N . THR A 1 197 ? -7.047 -6.466 -10.727 1.00 93.44 197 THR A N 1
ATOM 1518 C CA . THR A 1 197 ? -6.412 -6.071 -11.992 1.00 93.44 197 THR A CA 1
ATOM 1519 C C . THR A 1 197 ? -4.995 -6.606 -12.115 1.00 93.44 197 THR A C 1
ATOM 1521 O O . THR A 1 197 ? -4.304 -6.799 -11.117 1.00 93.44 197 THR A O 1
ATOM 1524 N N . VAL A 1 198 ? -4.550 -6.789 -13.360 1.00 93.81 198 VAL A N 1
ATOM 1525 C CA . VAL A 1 198 ? -3.236 -7.340 -13.711 1.00 93.81 198 VAL A CA 1
ATOM 1526 C C . VAL A 1 198 ? -2.486 -6.370 -14.618 1.00 93.81 198 VAL A C 1
ATOM 1528 O O . VAL A 1 198 ? -3.058 -5.833 -15.570 1.00 93.81 198 VAL A O 1
ATOM 1531 N N . GLY A 1 199 ? -1.201 -6.172 -14.345 1.00 93.56 199 GLY A N 1
ATOM 1532 C CA . GLY A 1 199 ? -0.306 -5.333 -15.136 1.00 93.56 199 GLY A CA 1
ATOM 1533 C C . GLY A 1 199 ? 1.106 -5.906 -15.204 1.00 93.56 199 GLY A C 1
ATOM 1534 O O . GLY A 1 199 ? 1.377 -6.999 -14.698 1.00 93.56 199 GLY A O 1
ATOM 1535 N N . THR A 1 200 ? 2.006 -5.144 -15.820 1.00 94.88 200 THR A N 1
ATOM 1536 C CA . THR A 1 200 ? 3.431 -5.485 -15.903 1.00 94.88 200 THR A CA 1
ATOM 1537 C C . THR A 1 200 ? 4.253 -4.355 -15.302 1.00 94.88 200 THR A C 1
ATOM 1539 O O . THR A 1 200 ? 4.297 -3.262 -15.863 1.00 94.88 200 THR A O 1
ATOM 1542 N N . LEU A 1 201 ? 4.909 -4.611 -14.172 1.00 95.31 201 LEU A N 1
ATOM 1543 C CA . LEU A 1 201 ? 5.964 -3.749 -13.647 1.00 95.31 201 LEU A CA 1
ATOM 1544 C C . LEU A 1 201 ? 7.130 -3.799 -14.634 1.00 95.31 201 LEU A C 1
ATOM 1546 O O . LEU A 1 201 ? 7.746 -4.848 -14.790 1.00 95.31 201 LEU A O 1
ATOM 1550 N N . TYR A 1 202 ? 7.407 -2.691 -15.314 1.00 93.56 202 TYR A N 1
ATOM 1551 C CA . TYR A 1 202 ? 8.411 -2.647 -16.383 1.00 93.56 202 TYR A CA 1
ATOM 1552 C C . TYR A 1 202 ? 9.550 -1.667 -16.099 1.00 93.56 202 TYR A C 1
ATOM 1554 O O . TYR A 1 202 ? 10.522 -1.624 -16.850 1.00 93.56 202 TYR A O 1
ATOM 1562 N N . LYS A 1 203 ? 9.432 -0.869 -15.033 1.00 92.38 203 LYS A N 1
ATOM 1563 C CA . LYS A 1 203 ? 10.448 0.098 -14.633 1.00 92.38 203 LYS A CA 1
ATOM 1564 C C . LYS A 1 203 ? 10.408 0.310 -13.121 1.00 92.38 203 LYS A C 1
ATOM 1566 O O . LYS A 1 203 ? 9.333 0.374 -12.529 1.00 92.38 203 LYS A O 1
ATOM 1571 N N . VAL A 1 204 ? 11.589 0.413 -12.520 1.00 91.12 204 VAL A N 1
ATOM 1572 C CA . VAL A 1 204 ? 11.802 0.739 -11.105 1.00 91.12 204 VAL A CA 1
ATOM 1573 C C . VAL A 1 204 ? 12.771 1.915 -11.042 1.00 91.12 204 VAL A C 1
ATOM 1575 O O . VAL A 1 204 ? 13.796 1.892 -11.722 1.00 91.12 204 VAL A O 1
ATOM 1578 N N . VAL A 1 205 ? 12.436 2.945 -10.271 1.00 88.31 205 VAL A N 1
ATOM 1579 C CA . VAL A 1 205 ? 13.222 4.184 -10.117 1.00 88.31 205 VAL A CA 1
ATOM 1580 C C . VAL A 1 205 ? 13.265 4.616 -8.650 1.00 88.31 205 VAL A C 1
ATOM 1582 O O . VAL A 1 205 ? 12.533 4.062 -7.838 1.00 88.31 205 VAL A O 1
ATOM 1585 N N . HIS A 1 206 ? 14.111 5.585 -8.300 1.00 82.38 206 HIS A N 1
ATOM 1586 C CA . HIS A 1 206 ? 14.205 6.121 -6.932 1.00 82.38 206 HIS A CA 1
ATOM 1587 C C . HIS A 1 206 ? 13.390 7.400 -6.708 1.00 82.38 206 HIS A C 1
ATOM 1589 O O . HIS A 1 206 ? 13.131 7.766 -5.568 1.00 82.38 206 HIS A O 1
ATOM 1595 N N . GLU A 1 207 ? 12.942 8.043 -7.783 1.00 76.62 207 GLU A N 1
ATOM 1596 C CA . GLU A 1 207 ? 12.232 9.321 -7.740 1.00 76.62 207 GLU A CA 1
ATOM 1597 C C . GLU A 1 207 ? 10.863 9.197 -8.407 1.00 76.62 207 GLU A C 1
ATOM 1599 O O . GLU A 1 207 ? 10.662 8.362 -9.298 1.00 76.62 207 GLU A O 1
ATOM 1604 N N . LEU A 1 208 ? 9.912 10.038 -7.994 1.00 72.94 208 LEU A N 1
ATOM 1605 C CA . LEU A 1 208 ? 8.664 10.174 -8.741 1.00 72.94 208 LEU A CA 1
ATOM 1606 C C . LEU A 1 208 ? 8.964 10.787 -10.109 1.00 72.94 208 LEU A C 1
ATOM 1608 O O . LEU A 1 208 ? 9.860 11.626 -10.224 1.00 72.94 208 LEU A O 1
ATOM 1612 N N . PRO A 1 209 ? 8.239 10.395 -11.166 1.00 68.38 209 PRO A N 1
ATOM 1613 C CA . PRO A 1 209 ? 8.432 11.045 -12.445 1.00 68.38 209 PRO A CA 1
ATOM 1614 C C . PRO A 1 209 ? 8.052 12.537 -12.343 1.00 68.38 209 PRO A C 1
ATOM 1616 O O . PRO A 1 209 ? 7.175 12.939 -11.580 1.00 68.38 209 PRO A O 1
ATOM 1619 N N . ALA A 1 210 ? 8.792 13.389 -13.057 1.00 61.47 210 ALA A N 1
ATOM 1620 C CA . ALA A 1 210 ? 8.796 14.835 -12.819 1.00 61.47 210 ALA A CA 1
ATOM 1621 C C . ALA A 1 210 ? 7.436 15.526 -13.040 1.00 61.47 210 ALA A C 1
ATOM 1623 O O . ALA A 1 210 ? 7.208 16.611 -12.499 1.00 61.47 210 ALA A O 1
ATOM 1624 N N . ALA A 1 211 ? 6.522 14.936 -13.822 1.00 59.25 211 ALA A N 1
ATOM 1625 C CA . ALA A 1 211 ? 5.198 15.518 -14.030 1.00 59.25 211 ALA A CA 1
ATOM 1626 C C . ALA A 1 211 ? 4.294 15.326 -12.799 1.00 59.25 211 ALA A C 1
ATOM 1628 O O . ALA A 1 211 ? 3.362 16.109 -12.602 1.00 59.25 211 ALA A O 1
ATOM 1629 N N . HIS A 1 212 ? 4.618 14.373 -11.923 1.00 60.47 212 HIS A N 1
ATOM 1630 C CA . HIS A 1 212 ? 3.970 14.179 -10.633 1.00 60.47 212 HIS A CA 1
ATOM 1631 C C . HIS A 1 212 ? 4.112 15.372 -9.688 1.00 60.47 212 HIS A C 1
ATOM 1633 O O . HIS A 1 212 ? 3.200 15.675 -8.921 1.00 60.47 212 HIS A O 1
ATOM 1639 N N . LEU A 1 213 ? 5.261 16.044 -9.746 1.00 54.66 213 LEU A N 1
ATOM 1640 C CA . LEU A 1 213 ? 5.659 17.068 -8.781 1.00 54.66 213 LEU A CA 1
ATOM 1641 C C . LEU A 1 213 ? 5.172 18.471 -9.154 1.00 54.66 213 LEU A C 1
ATOM 1643 O O . LEU A 1 213 ? 5.406 19.416 -8.411 1.00 54.66 213 LEU A O 1
ATOM 1647 N N . GLY A 1 214 ? 4.477 18.621 -10.289 1.00 46.44 214 GLY A N 1
ATOM 1648 C CA . GLY A 1 214 ? 4.081 19.928 -10.806 1.00 46.44 214 GLY A CA 1
ATOM 1649 C C . GLY A 1 214 ? 5.317 20.736 -11.202 1.00 46.44 214 GLY A C 1
ATOM 1650 O O . GLY A 1 214 ? 5.858 21.484 -10.401 1.00 46.44 214 GLY A O 1
ATOM 1651 N N . GLY A 1 215 ? 5.773 20.558 -12.445 1.00 40.47 215 GLY A N 1
ATOM 1652 C CA . GLY A 1 215 ? 7.043 21.081 -12.959 1.00 40.47 215 GLY A CA 1
ATOM 1653 C C . GLY A 1 215 ? 7.480 22.446 -12.404 1.00 40.47 215 GLY A C 1
ATOM 1654 O O . GLY A 1 215 ? 6.823 23.454 -12.656 1.00 40.47 215 GLY A O 1
ATOM 1655 N N . ASN A 1 216 ? 8.603 22.415 -11.674 1.00 37.47 216 ASN A N 1
ATOM 1656 C CA . ASN A 1 216 ? 9.549 23.481 -11.296 1.00 37.47 216 ASN A CA 1
ATOM 1657 C C . ASN A 1 216 ? 10.023 23.294 -9.844 1.00 37.47 216 ASN A C 1
ATOM 1659 O O . ASN A 1 216 ? 9.903 24.203 -9.024 1.00 37.47 216 ASN A O 1
ATOM 1663 N N . HIS A 1 217 ? 10.611 22.139 -9.535 1.00 35.78 217 HIS A N 1
ATOM 1664 C CA . HIS A 1 217 ? 11.547 22.064 -8.420 1.00 35.78 217 HIS A CA 1
ATOM 1665 C C . HIS A 1 217 ? 12.963 22.190 -8.993 1.00 35.78 217 HIS A C 1
ATOM 1667 O O . HIS A 1 217 ? 13.335 21.397 -9.861 1.00 35.78 217 HIS A O 1
ATOM 1673 N N . PRO A 1 218 ? 13.727 23.234 -8.618 1.00 35.22 218 PRO A N 1
ATOM 1674 C CA . PRO A 1 218 ? 15.117 23.333 -9.023 1.00 35.22 218 PRO A CA 1
ATOM 1675 C C . PRO A 1 218 ? 15.861 22.130 -8.445 1.00 35.22 218 PRO A C 1
ATOM 1677 O O . PRO A 1 218 ? 15.750 21.846 -7.253 1.00 35.22 218 PRO A O 1
ATOM 1680 N N . HIS A 1 219 ? 16.596 21.434 -9.310 1.00 34.56 219 HIS A N 1
ATOM 1681 C CA . HIS A 1 219 ? 17.632 20.496 -8.900 1.00 34.56 219 HIS A CA 1
ATOM 1682 C C . HIS A 1 219 ? 18.494 21.210 -7.846 1.00 34.56 219 HIS A C 1
ATOM 1684 O O . HIS A 1 219 ? 18.986 22.302 -8.145 1.00 34.56 219 HIS A O 1
ATOM 1690 N N . PRO A 1 220 ? 18.650 20.688 -6.617 1.00 40.09 220 PRO A N 1
ATOM 1691 C CA . PRO A 1 220 ? 19.708 21.182 -5.764 1.00 40.09 220 PRO A CA 1
ATOM 1692 C C . PRO A 1 220 ? 21.002 20.770 -6.457 1.00 40.09 220 PRO A C 1
ATOM 1694 O O . PRO A 1 220 ? 21.283 19.581 -6.615 1.00 40.09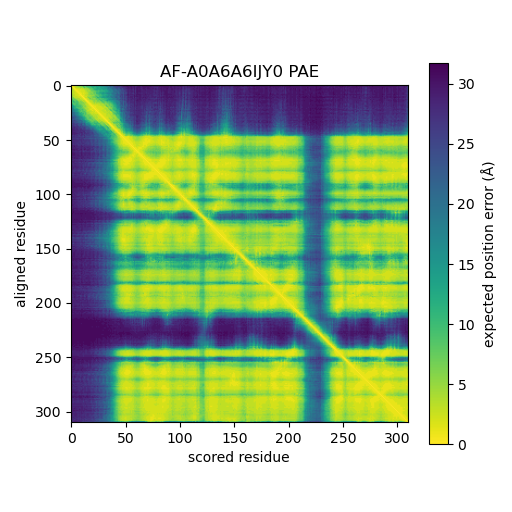 220 PRO A O 1
ATOM 1697 N N . ASP A 1 221 ? 21.701 21.774 -6.974 1.00 37.22 221 ASP A N 1
ATOM 1698 C CA . ASP A 1 221 ? 23.022 21.622 -7.550 1.00 37.22 221 ASP A CA 1
ATOM 1699 C C . ASP A 1 221 ? 23.916 20.841 -6.579 1.00 37.22 221 ASP A C 1
ATOM 1701 O O . ASP A 1 221 ? 23.850 20.998 -5.356 1.00 37.22 221 ASP A O 1
ATOM 1705 N N . GLU A 1 222 ? 24.731 19.972 -7.166 1.00 40.78 222 GLU A N 1
ATOM 1706 C CA . GLU A 1 222 ? 25.798 19.212 -6.533 1.00 40.78 222 GLU A CA 1
ATOM 1707 C C . GLU A 1 222 ? 26.821 20.173 -5.893 1.00 40.78 222 GLU A C 1
ATOM 1709 O O . GLU A 1 222 ? 27.860 20.470 -6.477 1.00 40.78 222 GLU A O 1
ATOM 1714 N N . GLU A 1 223 ? 26.549 20.692 -4.696 1.00 38.84 223 GLU A N 1
ATOM 1715 C CA . GLU A 1 223 ? 27.574 21.336 -3.873 1.00 38.84 223 GLU A CA 1
ATOM 1716 C C . GLU A 1 223 ? 28.107 20.334 -2.842 1.00 38.84 223 GLU A C 1
ATOM 1718 O O . GLU A 1 223 ? 27.473 20.028 -1.829 1.00 38.84 223 GLU A O 1
ATOM 1723 N N . GLU A 1 224 ? 29.306 19.816 -3.132 1.00 46.81 224 GLU A N 1
ATOM 1724 C CA . GLU A 1 224 ? 30.206 19.175 -2.173 1.00 46.81 224 GLU A CA 1
ATOM 1725 C C . GLU A 1 224 ? 30.362 20.065 -0.927 1.00 46.81 224 GLU A C 1
ATOM 1727 O O . GLU A 1 224 ? 31.140 21.021 -0.913 1.00 46.81 224 GLU A O 1
ATOM 1732 N N . LEU A 1 225 ? 29.639 19.746 0.148 1.00 38.50 225 LEU A N 1
ATOM 1733 C CA . LEU A 1 225 ? 29.878 20.333 1.464 1.00 38.50 225 LEU A CA 1
ATOM 1734 C C . LEU A 1 225 ? 30.836 19.448 2.254 1.00 38.50 225 LEU A C 1
ATOM 1736 O O . LEU A 1 225 ? 30.466 18.498 2.941 1.00 38.50 225 LEU A O 1
ATOM 1740 N N . ASP A 1 226 ? 32.102 19.813 2.117 1.00 37.09 226 ASP A N 1
ATOM 1741 C CA . ASP A 1 226 ? 33.203 19.413 2.972 1.00 37.09 226 ASP A CA 1
ATOM 1742 C C . ASP A 1 226 ? 33.033 20.020 4.387 1.00 37.09 226 ASP A C 1
ATOM 1744 O O . ASP A 1 226 ? 32.580 21.157 4.534 1.00 37.09 226 ASP A O 1
ATOM 1748 N N . SER A 1 227 ? 33.519 19.301 5.409 1.00 41.03 227 SER A N 1
ATOM 1749 C CA . SER A 1 227 ? 33.818 19.745 6.795 1.00 41.03 227 SER A CA 1
ATOM 1750 C C . SER A 1 227 ? 32.800 19.552 7.956 1.00 41.03 227 SER A C 1
ATOM 1752 O O . SER A 1 227 ? 31.592 19.481 7.762 1.00 41.03 227 SER A O 1
ATOM 1754 N N . PRO A 1 228 ? 33.308 19.391 9.210 1.00 50.19 228 PRO A N 1
ATOM 1755 C CA . PRO A 1 228 ? 32.930 18.269 10.074 1.00 50.19 228 PRO A CA 1
ATOM 1756 C C . PRO A 1 228 ? 32.340 18.645 11.450 1.00 50.19 228 PRO A C 1
ATOM 1758 O O . PRO A 1 228 ? 32.380 19.785 11.906 1.00 50.19 228 PRO A O 1
ATOM 1761 N N . SER A 1 229 ? 31.983 17.587 12.187 1.00 41.94 229 SER A N 1
ATOM 1762 C CA . SER A 1 229 ? 31.834 17.479 13.648 1.00 41.94 229 SER A CA 1
ATOM 1763 C C . SER A 1 229 ? 30.503 17.915 14.277 1.00 41.94 229 SER A C 1
ATOM 1765 O O . SER A 1 229 ? 30.250 19.082 14.546 1.00 41.94 229 SER A O 1
ATOM 1767 N N . GLY A 1 230 ? 29.731 16.900 14.689 1.00 38.62 230 GLY A N 1
ATOM 1768 C CA . GLY A 1 230 ? 28.971 16.962 15.937 1.00 38.62 230 GLY A CA 1
ATOM 1769 C C . GLY A 1 230 ? 27.471 16.700 15.854 1.00 38.62 230 GLY A C 1
ATOM 1770 O O . GLY A 1 230 ? 26.722 17.583 16.237 1.00 38.62 230 GLY A O 1
ATOM 1771 N N . GLN A 1 231 ? 27.033 15.488 15.476 1.00 34.28 231 GLN A N 1
ATOM 1772 C CA . GLN A 1 231 ? 25.794 14.853 15.982 1.00 34.28 231 GLN A CA 1
ATOM 1773 C C . GLN A 1 231 ? 25.671 13.395 15.494 1.00 34.28 231 GLN A C 1
ATOM 1775 O O . GLN A 1 231 ? 25.074 13.069 14.475 1.00 34.28 231 GLN A O 1
ATOM 1780 N N . ARG A 1 232 ? 26.257 12.472 16.261 1.00 37.19 232 ARG A N 1
ATOM 1781 C CA . ARG A 1 232 ? 26.493 11.068 15.876 1.00 37.19 232 ARG A CA 1
ATOM 1782 C C . ARG A 1 232 ? 25.269 10.131 15.967 1.00 37.19 232 ARG A C 1
ATOM 1784 O O . ARG A 1 232 ? 25.452 8.943 16.203 1.00 37.19 232 ARG A O 1
ATOM 1791 N N . TYR A 1 233 ? 24.043 10.641 15.817 1.00 36.81 233 TYR A N 1
ATOM 1792 C CA . TYR A 1 233 ? 22.815 9.822 15.880 1.00 36.81 233 TYR A CA 1
ATOM 1793 C C . TYR A 1 233 ? 21.746 10.137 14.813 1.00 36.81 233 TYR A C 1
ATOM 1795 O O . TYR A 1 233 ? 20.708 9.485 14.809 1.00 36.81 233 TYR A O 1
ATOM 1803 N N . GLN A 1 234 ? 21.990 11.071 13.885 1.00 38.06 234 GLN A N 1
ATOM 1804 C CA . GLN A 1 234 ? 21.063 11.380 12.774 1.00 38.06 234 GLN A CA 1
ATOM 1805 C C . GLN A 1 234 ? 21.638 11.101 11.372 1.00 38.06 234 GLN A C 1
ATOM 1807 O O . GLN A 1 234 ? 20.907 11.116 10.389 1.00 38.06 234 GLN A O 1
ATOM 1812 N N . GLU A 1 235 ? 22.921 10.752 11.272 1.00 33.19 235 GLU A N 1
ATOM 1813 C CA . GLU A 1 235 ? 23.636 10.585 9.995 1.00 33.19 235 GLU A CA 1
ATOM 1814 C C . GLU A 1 235 ? 23.508 9.192 9.346 1.00 33.19 235 GLU A C 1
ATOM 1816 O O . GLU A 1 235 ? 24.048 8.962 8.272 1.00 33.19 235 GLU A O 1
ATOM 1821 N N . THR A 1 236 ? 22.795 8.237 9.953 1.00 43.28 236 THR A N 1
ATOM 1822 C CA . THR A 1 236 ? 22.689 6.857 9.417 1.00 43.28 236 THR A CA 1
ATOM 1823 C C . THR A 1 236 ? 21.440 6.598 8.569 1.00 43.28 236 THR A C 1
ATOM 1825 O O . THR A 1 236 ? 21.265 5.488 8.076 1.00 43.28 236 THR A O 1
ATOM 1828 N N . ILE A 1 237 ? 20.567 7.597 8.416 1.00 47.03 237 ILE A N 1
ATOM 1829 C CA . ILE A 1 237 ? 19.276 7.482 7.707 1.00 47.03 237 ILE A CA 1
ATOM 1830 C C . ILE A 1 237 ? 19.186 8.496 6.552 1.00 47.03 237 ILE A C 1
ATOM 1832 O O . ILE A 1 237 ? 18.466 8.280 5.587 1.00 47.03 237 ILE A O 1
ATOM 1836 N N . ALA A 1 238 ? 19.963 9.582 6.602 1.00 40.81 238 ALA A N 1
ATOM 1837 C CA . ALA A 1 238 ? 19.970 10.606 5.557 1.00 40.81 238 ALA A CA 1
ATOM 1838 C C . ALA A 1 238 ? 20.715 10.188 4.268 1.00 40.81 238 ALA A C 1
ATOM 1840 O O . ALA A 1 238 ? 20.523 10.814 3.237 1.00 40.81 238 ALA A O 1
ATOM 1841 N N . GLY A 1 239 ? 21.534 9.128 4.299 1.00 42.19 239 GLY A N 1
ATOM 1842 C CA . GLY A 1 239 ? 22.271 8.611 3.131 1.00 42.19 239 GLY A CA 1
ATOM 1843 C C . GLY A 1 239 ? 21.578 7.457 2.394 1.00 42.19 239 GLY A C 1
ATOM 1844 O O . GLY A 1 239 ? 22.249 6.636 1.782 1.00 42.19 239 GLY A O 1
ATOM 1845 N N . ASP A 1 240 ? 20.260 7.330 2.526 1.00 53.62 240 ASP A N 1
ATOM 1846 C CA . ASP A 1 240 ? 19.545 6.055 2.384 1.00 53.62 240 ASP A CA 1
ATOM 1847 C C . ASP A 1 240 ? 18.450 6.097 1.305 1.00 53.62 240 ASP A C 1
ATOM 1849 O O . ASP A 1 240 ? 17.427 5.415 1.394 1.00 53.62 240 ASP A O 1
ATOM 1853 N N . HIS A 1 241 ? 18.673 6.913 0.269 1.00 53.44 241 HIS A N 1
ATOM 1854 C CA . HIS A 1 241 ? 17.825 6.992 -0.928 1.00 53.44 241 HIS A CA 1
ATOM 1855 C C . HIS A 1 241 ? 17.629 5.616 -1.603 1.00 53.44 241 HIS A C 1
ATOM 1857 O O . HIS A 1 241 ? 16.614 5.386 -2.256 1.00 53.44 241 HIS A O 1
ATOM 1863 N N . ASP A 1 242 ? 18.534 4.663 -1.356 1.00 58.19 242 ASP A N 1
ATOM 1864 C CA . ASP A 1 242 ? 18.452 3.274 -1.826 1.00 58.19 242 ASP A CA 1
ATOM 1865 C C . ASP A 1 242 ? 17.281 2.473 -1.203 1.00 58.19 242 ASP A C 1
ATOM 1867 O O . ASP A 1 242 ? 16.901 1.427 -1.738 1.00 58.19 242 ASP A O 1
ATOM 1871 N N . ARG A 1 243 ? 16.682 2.933 -0.088 1.00 69.44 243 ARG A N 1
ATOM 1872 C CA . ARG A 1 243 ? 15.548 2.253 0.584 1.00 69.44 243 ARG A CA 1
ATOM 1873 C C . ARG A 1 243 ? 14.198 2.529 -0.043 1.00 69.44 243 ARG A C 1
ATOM 1875 O O . ARG A 1 243 ? 13.268 1.738 0.134 1.00 69.44 243 ARG A O 1
ATOM 1882 N N . ARG A 1 244 ? 14.081 3.650 -0.744 1.00 81.31 244 ARG A N 1
ATOM 1883 C CA . ARG A 1 244 ? 12.832 4.110 -1.340 1.00 81.31 244 ARG A CA 1
ATOM 1884 C C . ARG A 1 244 ? 12.913 3.884 -2.836 1.00 81.31 244 ARG A C 1
ATOM 1886 O O . ARG A 1 244 ? 13.911 4.199 -3.480 1.00 81.31 244 ARG A O 1
ATOM 1893 N N . TRP A 1 245 ? 11.871 3.282 -3.386 1.00 87.12 245 TRP A N 1
ATOM 1894 C CA . TRP A 1 245 ? 11.783 3.075 -4.819 1.00 87.12 245 TRP A CA 1
ATOM 1895 C C . TRP A 1 245 ? 10.335 3.124 -5.277 1.00 87.12 245 TRP A C 1
ATOM 1897 O O . TRP A 1 245 ? 9.393 2.855 -4.530 1.00 87.12 245 TRP A O 1
ATOM 1907 N N . VAL A 1 246 ? 10.176 3.484 -6.536 1.00 91.81 246 VAL A N 1
ATOM 1908 C CA . VAL A 1 246 ? 8.909 3.672 -7.214 1.00 91.81 246 VAL A CA 1
ATOM 1909 C C . VAL A 1 246 ? 8.832 2.649 -8.334 1.00 91.81 246 VAL A C 1
ATOM 1911 O O . VAL A 1 246 ? 9.750 2.515 -9.147 1.00 91.81 246 VAL A O 1
ATOM 1914 N N . GLY A 1 247 ? 7.737 1.902 -8.363 1.00 93.94 247 GLY A N 1
ATOM 1915 C CA . GLY A 1 247 ? 7.435 0.967 -9.433 1.00 93.94 247 GLY A CA 1
ATOM 1916 C C . GLY A 1 247 ? 6.489 1.586 -10.450 1.00 93.94 247 GLY A C 1
ATOM 1917 O O . GLY A 1 247 ? 5.479 2.192 -10.089 1.00 93.94 247 GLY A O 1
ATOM 1918 N N . VAL A 1 248 ? 6.797 1.391 -11.730 1.00 94.44 248 VAL A N 1
ATOM 1919 C CA . VAL A 1 248 ? 5.972 1.832 -12.857 1.00 94.44 248 VAL A CA 1
ATOM 1920 C C . VAL A 1 248 ? 5.379 0.608 -13.543 1.00 94.44 248 VAL A C 1
ATOM 1922 O O . VAL A 1 248 ? 6.082 -0.261 -14.072 1.00 94.44 248 VAL A O 1
ATOM 1925 N N . VAL A 1 249 ? 4.055 0.534 -13.519 1.00 94.06 249 VAL A N 1
ATOM 1926 C CA . VAL A 1 249 ? 3.272 -0.561 -14.076 1.00 94.06 249 VAL A CA 1
ATOM 1927 C C . VAL A 1 249 ? 2.668 -0.108 -15.390 1.00 94.06 249 VAL A C 1
ATOM 1929 O O . VAL A 1 249 ? 1.858 0.820 -15.434 1.00 94.06 249 VAL A O 1
ATOM 1932 N N . LYS A 1 250 ? 3.042 -0.812 -16.457 1.00 88.81 250 LYS A N 1
ATOM 1933 C CA . LYS A 1 250 ? 2.534 -0.554 -17.793 1.00 88.81 250 LYS A CA 1
ATOM 1934 C C . LYS A 1 250 ? 1.053 -0.867 -17.823 1.00 88.81 250 LYS A C 1
ATOM 1936 O O . LYS A 1 250 ? 0.624 -1.946 -17.393 1.00 88.81 250 LYS A O 1
ATOM 1941 N N . ARG A 1 251 ? 0.286 0.042 -18.410 1.00 68.69 251 ARG A N 1
ATOM 1942 C CA . ARG A 1 251 ? -1.098 -0.231 -18.780 1.00 68.69 251 ARG A CA 1
ATOM 1943 C C . ARG A 1 251 ? -1.135 -1.394 -19.779 1.00 68.69 251 ARG A C 1
ATOM 1945 O O . ARG A 1 251 ? -0.550 -1.312 -20.857 1.00 68.69 251 ARG A O 1
ATOM 1952 N N . SER A 1 252 ? -1.786 -2.492 -19.398 1.00 64.69 252 SER A N 1
ATOM 1953 C CA . SER A 1 252 ? -2.136 -3.562 -20.336 1.00 64.69 252 SER A CA 1
ATOM 1954 C C . SER A 1 252 ? -3.352 -3.136 -21.171 1.00 64.69 252 SER A C 1
ATOM 1956 O O . SER A 1 252 ? -3.871 -2.029 -21.010 1.00 64.69 252 SER A O 1
ATOM 1958 N N . ASP A 1 253 ? -3.845 -4.004 -22.055 1.00 57.53 253 ASP A N 1
ATOM 1959 C CA . ASP A 1 253 ? -5.048 -3.738 -22.865 1.00 57.53 253 ASP A CA 1
ATOM 1960 C C . ASP A 1 253 ? -6.306 -3.452 -22.009 1.00 57.53 253 ASP A C 1
ATOM 1962 O O . ASP A 1 253 ? -7.311 -2.937 -22.503 1.00 57.53 253 ASP A O 1
ATOM 1966 N N . HIS A 1 254 ? -6.237 -3.726 -20.701 1.00 66.62 254 HIS A N 1
ATOM 1967 C CA . HIS A 1 254 ? -7.235 -3.374 -19.697 1.00 66.62 254 HIS A CA 1
ATOM 1968 C C . HIS A 1 254 ? -6.698 -2.306 -18.730 1.00 66.62 254 HIS A C 1
ATOM 1970 O O . HIS A 1 254 ? -5.507 -2.240 -18.427 1.00 66.62 254 HIS A O 1
ATOM 1976 N N . THR A 1 255 ? -7.582 -1.445 -18.220 1.00 78.88 255 THR A N 1
ATOM 1977 C CA . THR A 1 255 ? -7.222 -0.430 -17.218 1.00 78.88 255 THR A CA 1
ATOM 1978 C C . THR A 1 255 ? -6.708 -1.105 -15.952 1.00 78.88 255 THR A C 1
ATOM 1980 O O . THR A 1 255 ? -7.482 -1.718 -15.221 1.00 78.88 255 THR A O 1
ATOM 1983 N N . PHE A 1 256 ? -5.405 -0.978 -15.689 1.00 84.75 256 PHE A N 1
ATOM 1984 C CA . PHE A 1 256 ? -4.812 -1.456 -14.443 1.00 84.75 256 PHE A CA 1
ATOM 1985 C C . PHE A 1 256 ? -5.353 -0.682 -13.240 1.00 84.75 256 PHE A C 1
ATOM 1987 O O . PHE A 1 256 ? -5.476 -1.262 -12.176 1.00 84.75 256 PHE A O 1
ATOM 1994 N N . THR A 1 257 ? -5.692 0.599 -13.399 1.00 88.38 257 THR A N 1
ATOM 1995 C CA . THR A 1 257 ? -6.146 1.480 -12.316 1.00 88.38 257 THR A CA 1
ATOM 1996 C C . THR A 1 257 ? -7.240 2.447 -12.783 1.00 88.38 257 THR A C 1
ATOM 1998 O O . THR A 1 257 ? -7.339 2.745 -13.979 1.00 88.38 257 THR A O 1
ATOM 2001 N N . GLY A 1 258 ? -8.073 2.904 -11.846 1.00 86.31 258 GLY A N 1
ATOM 2002 C CA . GLY A 1 258 ? -9.117 3.910 -12.024 1.00 86.31 258 GLY A CA 1
ATOM 2003 C C . GLY A 1 258 ? -9.255 4.852 -10.813 1.00 86.31 258 GLY A C 1
ATOM 2004 O O . GLY A 1 258 ? -8.595 4.659 -9.789 1.00 86.31 258 GLY A O 1
ATOM 2005 N N . PRO A 1 259 ? -10.104 5.894 -10.910 1.00 86.00 259 PRO A N 1
ATOM 2006 C CA . PRO A 1 259 ? -10.332 6.836 -9.811 1.00 86.00 259 PRO A CA 1
ATOM 2007 C C . PRO A 1 259 ? -10.812 6.118 -8.542 1.00 86.00 259 PRO A C 1
ATOM 2009 O O . PRO A 1 259 ? -11.828 5.436 -8.590 1.00 86.00 259 PRO A O 1
ATOM 2012 N N . GLY A 1 260 ? -10.105 6.284 -7.420 1.00 86.62 260 GLY A N 1
ATOM 2013 C CA . GLY A 1 260 ? -10.401 5.608 -6.144 1.00 86.62 260 GLY A CA 1
ATOM 2014 C C . GLY A 1 260 ? -9.494 4.411 -5.821 1.00 86.62 260 GLY A C 1
ATOM 2015 O O . GLY A 1 260 ? -9.483 3.940 -4.686 1.00 86.62 260 GLY A O 1
ATOM 2016 N N . ASP A 1 261 ? -8.666 3.956 -6.765 1.00 92.62 261 ASP A N 1
ATOM 2017 C CA . ASP A 1 261 ? -7.719 2.859 -6.517 1.00 92.62 261 ASP A CA 1
ATOM 2018 C C . ASP A 1 261 ? -6.462 3.283 -5.744 1.00 92.62 261 ASP A C 1
ATOM 2020 O O . ASP A 1 261 ? -5.695 2.422 -5.304 1.00 92.62 261 ASP A O 1
ATOM 2024 N N . SER A 1 262 ? -6.206 4.589 -5.602 1.00 93.81 262 SER A N 1
ATOM 2025 C CA . SER A 1 262 ? -5.077 5.101 -4.818 1.00 93.81 262 SER A CA 1
ATOM 2026 C C . SER A 1 262 ? -5.115 4.509 -3.410 1.00 93.81 262 SER A C 1
ATOM 2028 O O . SER A 1 262 ? -6.137 4.555 -2.730 1.00 93.81 262 SER A O 1
ATOM 2030 N N . GLY A 1 263 ? -3.999 3.932 -2.984 1.00 95.00 263 GLY A N 1
ATOM 2031 C CA . GLY A 1 263 ? -3.865 3.184 -1.744 1.00 95.00 263 GLY A CA 1
ATOM 2032 C C . GLY A 1 263 ? -3.899 1.666 -1.908 1.00 95.00 263 GLY A C 1
ATOM 2033 O O . GLY A 1 263 ? -3.544 0.980 -0.963 1.00 95.00 263 GLY A O 1
ATOM 2034 N N . ALA A 1 264 ? -4.253 1.115 -3.072 1.00 96.62 264 ALA A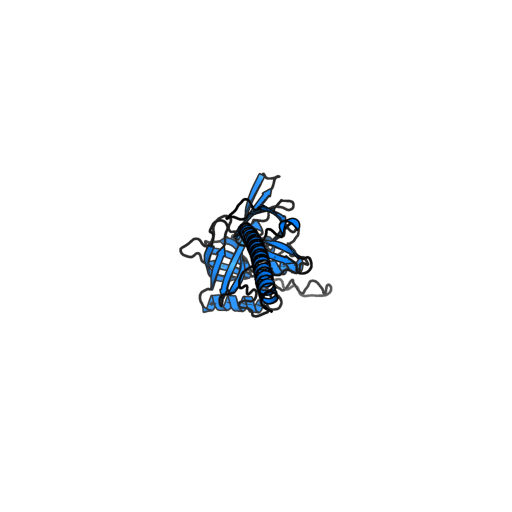 N 1
ATOM 2035 C CA . ALA A 1 264 ? -4.284 -0.334 -3.286 1.00 96.62 264 ALA A CA 1
ATOM 2036 C C . ALA A 1 264 ? -2.889 -0.981 -3.200 1.00 96.62 264 ALA A C 1
ATOM 2038 O O . ALA A 1 264 ? -1.919 -0.456 -3.749 1.00 96.62 264 ALA A O 1
ATOM 2039 N N . LEU A 1 265 ? -2.792 -2.164 -2.585 1.00 97.44 265 LEU A N 1
ATOM 2040 C CA . LEU A 1 265 ? -1.557 -2.950 -2.565 1.00 97.44 265 LEU A CA 1
ATOM 2041 C C . LEU A 1 265 ? -1.265 -3.509 -3.960 1.00 97.44 265 LEU A C 1
ATOM 2043 O O . LEU A 1 265 ? -2.076 -4.234 -4.539 1.00 97.44 265 LEU A O 1
ATOM 2047 N N . VAL A 1 266 ? -0.073 -3.210 -4.463 1.00 97.50 266 VAL A N 1
ATOM 2048 C CA . VAL A 1 266 ? 0.521 -3.824 -5.648 1.00 97.50 266 VAL A CA 1
ATOM 2049 C C . VAL A 1 266 ? 1.420 -4.970 -5.199 1.00 97.50 266 VAL A C 1
ATOM 2051 O O . VAL A 1 266 ? 2.283 -4.799 -4.336 1.00 97.50 266 VAL A O 1
ATOM 2054 N N . TYR A 1 267 ? 1.230 -6.148 -5.783 1.00 97.25 267 TYR A N 1
ATOM 2055 C CA . TYR A 1 267 ? 1.962 -7.357 -5.416 1.00 97.25 267 TYR A CA 1
ATOM 2056 C C . TYR A 1 267 ? 2.293 -8.228 -6.631 1.00 97.25 267 TYR A C 1
ATOM 2058 O O . TYR A 1 267 ? 1.640 -8.147 -7.671 1.00 97.25 267 TYR A O 1
ATOM 2066 N N . ALA A 1 268 ? 3.307 -9.078 -6.491 1.00 96.19 268 ALA A N 1
ATOM 2067 C CA . ALA A 1 268 ? 3.630 -10.154 -7.424 1.00 96.19 268 ALA A CA 1
ATOM 2068 C C . ALA A 1 268 ? 3.225 -11.516 -6.838 1.00 96.19 268 ALA A C 1
ATOM 2070 O O . ALA A 1 268 ? 2.904 -11.629 -5.652 1.00 96.19 268 ALA A O 1
ATOM 2071 N N . ILE A 1 269 ? 3.239 -12.551 -7.680 1.00 94.31 269 ILE A N 1
ATOM 2072 C CA . ILE A 1 269 ? 3.076 -13.941 -7.246 1.00 94.31 269 ILE A CA 1
ATOM 2073 C C . ILE A 1 269 ? 4.328 -14.712 -7.657 1.00 94.31 269 ILE A C 1
ATOM 2075 O O . ILE A 1 269 ? 4.566 -14.882 -8.849 1.00 94.31 269 ILE A O 1
ATOM 2079 N N . GLU A 1 270 ? 5.079 -15.207 -6.677 1.00 90.31 270 GLU A N 1
ATOM 2080 C CA . GLU A 1 270 ? 6.299 -16.004 -6.863 1.00 90.31 270 GLU A CA 1
ATOM 2081 C C . GLU A 1 270 ? 6.167 -17.298 -6.071 1.00 90.31 270 GLU A C 1
ATOM 2083 O O . GLU A 1 270 ? 5.767 -17.263 -4.913 1.00 90.31 270 GLU A O 1
ATOM 2088 N N . ASP A 1 271 ? 6.440 -18.449 -6.688 1.00 88.88 271 ASP A N 1
ATOM 2089 C CA . ASP A 1 271 ? 6.364 -19.762 -6.027 1.00 88.88 271 ASP A CA 1
ATOM 2090 C C . ASP A 1 271 ? 5.054 -20.010 -5.248 1.00 88.88 271 ASP A C 1
ATOM 2092 O O . ASP A 1 271 ? 5.014 -20.659 -4.204 1.00 88.88 271 ASP A O 1
ATOM 2096 N N . SER A 1 272 ? 3.931 -19.525 -5.795 1.00 88.88 272 SER A N 1
ATOM 2097 C CA . SER A 1 272 ? 2.594 -19.548 -5.169 1.00 88.88 272 SER A CA 1
ATOM 2098 C C . SER A 1 272 ? 2.435 -18.691 -3.904 1.00 88.88 272 SER A C 1
ATOM 2100 O O . SER A 1 272 ? 1.410 -18.817 -3.222 1.00 88.88 272 SER A O 1
ATOM 2102 N N . CYS A 1 273 ? 3.405 -17.833 -3.609 1.00 92.12 273 CYS A N 1
ATOM 2103 C CA . CYS A 1 273 ? 3.386 -16.844 -2.545 1.00 92.12 273 CYS A CA 1
ATOM 2104 C C . CYS A 1 273 ? 3.046 -15.451 -3.082 1.00 92.12 273 CYS A C 1
ATOM 2106 O O . CYS A 1 273 ? 3.404 -15.090 -4.202 1.00 92.12 273 CYS A O 1
ATOM 2108 N N . VAL A 1 274 ? 2.358 -14.657 -2.265 1.00 93.81 274 VAL A N 1
ATOM 2109 C CA . VAL A 1 274 ? 2.112 -13.235 -2.514 1.00 93.81 274 VAL A CA 1
ATOM 2110 C C . VAL A 1 274 ? 3.329 -12.448 -2.048 1.00 93.81 274 VAL A C 1
ATOM 2112 O O . VAL A 1 274 ? 3.688 -12.514 -0.873 1.00 93.81 274 VAL A O 1
ATOM 2115 N N . VAL A 1 275 ? 3.924 -11.671 -2.951 1.00 94.62 275 VAL A N 1
ATOM 2116 C CA . VAL A 1 275 ? 5.070 -10.804 -2.658 1.00 94.62 275 VAL A CA 1
ATOM 2117 C C . VAL A 1 275 ? 4.618 -9.340 -2.729 1.00 94.62 275 VAL A C 1
ATOM 2119 O O . VAL A 1 275 ? 4.395 -8.835 -3.832 1.00 94.62 275 VAL A O 1
ATOM 2122 N N . PRO A 1 276 ? 4.443 -8.640 -1.592 1.00 95.38 276 PRO A N 1
ATOM 2123 C CA . PRO A 1 276 ? 3.963 -7.260 -1.574 1.00 95.38 276 PRO A CA 1
ATOM 2124 C C . PRO A 1 276 ? 5.046 -6.324 -2.109 1.00 95.38 276 PRO A C 1
ATOM 2126 O O . PRO A 1 276 ? 6.142 -6.271 -1.560 1.00 95.38 276 PRO A O 1
ATOM 2129 N N . LEU A 1 277 ? 4.759 -5.579 -3.171 1.00 95.44 277 LEU A N 1
ATOM 2130 C CA . LEU A 1 277 ? 5.732 -4.681 -3.794 1.00 95.44 277 LEU A CA 1
ATOM 2131 C C . LEU A 1 277 ? 5.589 -3.255 -3.271 1.00 95.44 277 LEU A C 1
ATOM 2133 O O . LEU A 1 277 ? 6.585 -2.618 -2.946 1.00 95.44 277 LEU A O 1
ATOM 2137 N N . GLY A 1 278 ? 4.359 -2.759 -3.154 1.00 95.44 278 GLY A N 1
ATOM 2138 C CA . GLY A 1 278 ? 4.124 -1.390 -2.720 1.00 95.44 278 GLY A CA 1
ATOM 2139 C C . GLY A 1 278 ? 2.671 -0.961 -2.796 1.00 95.44 278 GLY A C 1
ATOM 2140 O O . GLY A 1 278 ? 1.780 -1.782 -2.990 1.00 95.44 278 GLY A O 1
ATOM 2141 N N . ILE A 1 279 ? 2.429 0.330 -2.631 1.00 96.12 279 ILE A N 1
ATOM 2142 C CA . ILE A 1 279 ? 1.100 0.934 -2.568 1.00 96.12 279 ILE A CA 1
ATOM 2143 C C . ILE A 1 279 ? 0.904 1.827 -3.784 1.00 96.12 279 ILE A C 1
ATOM 2145 O O . ILE A 1 279 ? 1.711 2.718 -4.046 1.00 96.12 279 ILE A O 1
ATOM 2149 N N . HIS A 1 280 ? -0.155 1.578 -4.550 1.00 95.31 280 HIS A N 1
ATOM 2150 C CA . HIS A 1 280 ? -0.512 2.392 -5.702 1.00 95.31 280 HIS A CA 1
ATOM 2151 C C . HIS A 1 280 ? -0.815 3.825 -5.269 1.00 95.31 280 HIS A C 1
ATOM 2153 O O . HIS A 1 280 ? -1.615 4.037 -4.362 1.00 95.31 280 HIS A O 1
ATOM 2159 N N . ILE A 1 281 ? -0.227 4.806 -5.948 1.00 92.19 281 ILE A N 1
ATOM 2160 C CA . ILE A 1 281 ? -0.418 6.221 -5.621 1.00 92.19 281 ILE A CA 1
ATOM 2161 C C . ILE A 1 281 ? -1.174 6.947 -6.733 1.00 92.19 281 ILE A C 1
ATOM 2163 O O . ILE A 1 281 ? -2.169 7.615 -6.458 1.00 92.19 281 ILE A O 1
ATOM 2167 N N . CYS A 1 282 ? -0.774 6.796 -7.997 1.00 89.62 282 CYS A N 1
ATOM 2168 C CA . CYS A 1 282 ? -1.275 7.645 -9.075 1.00 89.62 282 CYS A CA 1
ATOM 2169 C C . CYS A 1 282 ? -1.130 7.028 -10.470 1.00 89.62 282 CYS A C 1
ATOM 2171 O O . CYS A 1 282 ? -0.526 5.969 -10.647 1.00 89.62 282 CYS A O 1
ATOM 2173 N N . ILE A 1 283 ? -1.665 7.742 -11.460 1.00 88.69 283 ILE A N 1
ATOM 2174 C CA . ILE A 1 283 ? -1.418 7.507 -12.882 1.00 88.69 283 ILE A CA 1
ATOM 2175 C C . ILE A 1 283 ? -0.604 8.679 -13.421 1.00 88.69 283 ILE A C 1
ATOM 2177 O O . ILE A 1 283 ? -0.973 9.828 -13.180 1.00 88.69 283 ILE A O 1
ATOM 2181 N N . GLU A 1 284 ? 0.432 8.390 -14.197 1.00 84.81 284 GLU A N 1
ATOM 2182 C CA . GLU A 1 284 ? 1.246 9.385 -14.893 1.00 84.81 284 GLU A CA 1
ATOM 2183 C C . GLU A 1 284 ? 1.579 8.885 -16.297 1.00 84.81 284 GLU A C 1
ATOM 2185 O O . GLU A 1 284 ? 1.950 7.729 -16.472 1.00 84.81 284 GLU A O 1
ATOM 2190 N N . ASP A 1 285 ? 1.344 9.720 -17.313 1.00 84.06 285 ASP A N 1
ATOM 2191 C CA . ASP A 1 285 ? 1.512 9.371 -18.734 1.00 84.06 285 ASP A CA 1
ATOM 2192 C C . ASP A 1 285 ? 0.838 8.050 -19.162 1.00 84.06 285 ASP A C 1
ATOM 2194 O O . ASP A 1 285 ? 1.247 7.367 -20.099 1.00 84.06 285 ASP A O 1
ATOM 2198 N N . GLY A 1 286 ? -0.261 7.704 -18.484 1.00 84.50 286 GLY A N 1
ATOM 2199 C CA . GLY A 1 286 ? -1.024 6.481 -18.725 1.00 84.50 286 GLY A CA 1
ATOM 2200 C C . GLY A 1 286 ? -0.491 5.244 -18.003 1.00 84.50 286 GLY A C 1
ATOM 2201 O O . GLY A 1 286 ? -1.174 4.218 -18.025 1.00 84.50 286 GLY A O 1
ATOM 2202 N N . ASP A 1 287 ? 0.648 5.346 -17.325 1.00 90.69 287 ASP A N 1
ATOM 2203 C CA . ASP A 1 287 ? 1.215 4.300 -16.487 1.00 90.69 287 ASP A CA 1
ATOM 2204 C C . ASP A 1 287 ? 0.782 4.441 -15.034 1.00 90.69 287 ASP A C 1
ATOM 2206 O O . ASP A 1 287 ? 0.518 5.527 -14.525 1.00 90.69 287 ASP A O 1
ATOM 2210 N N . SER A 1 288 ? 0.700 3.307 -14.351 1.00 92.88 288 SER A N 1
ATOM 2211 C CA . SER A 1 288 ? 0.343 3.259 -12.941 1.00 92.88 288 SER A CA 1
ATOM 2212 C C . SER A 1 288 ? 1.592 3.269 -12.079 1.00 92.88 288 SER A C 1
ATOM 2214 O O . SER A 1 288 ? 2.450 2.401 -12.218 1.00 92.88 288 SER A O 1
ATOM 2216 N N . ILE A 1 289 ? 1.638 4.179 -11.118 1.00 93.19 289 ILE A N 1
ATOM 2217 C CA . ILE A 1 289 ? 2.772 4.367 -10.221 1.00 93.19 289 ILE A CA 1
ATOM 2218 C C . ILE A 1 289 ? 2.436 3.807 -8.839 1.00 93.19 289 ILE A C 1
ATOM 2220 O O . ILE A 1 289 ? 1.315 3.972 -8.340 1.00 93.19 289 ILE A O 1
ATOM 2224 N N . PHE A 1 290 ? 3.394 3.134 -8.210 1.00 94.69 290 PHE A N 1
ATOM 2225 C CA . PHE A 1 290 ? 3.303 2.727 -6.812 1.00 94.69 290 PHE A CA 1
ATOM 2226 C C . PHE A 1 290 ? 4.597 3.029 -6.060 1.00 94.69 290 PHE A C 1
ATOM 2228 O O . PHE A 1 290 ? 5.682 2.979 -6.635 1.00 94.69 290 PHE A O 1
ATOM 2235 N N . LEU A 1 291 ? 4.470 3.299 -4.765 1.00 93.12 291 LEU A N 1
ATOM 2236 C CA . LEU A 1 291 ? 5.589 3.501 -3.852 1.00 93.12 291 LEU A CA 1
ATOM 2237 C C . LEU A 1 291 ? 5.888 2.205 -3.098 1.00 93.12 291 LEU A C 1
ATOM 2239 O O . LEU A 1 291 ? 4.958 1.531 -2.653 1.00 93.12 291 LEU A O 1
ATOM 2243 N N . SER A 1 292 ? 7.163 1.846 -2.966 1.00 92.75 292 SER A N 1
ATOM 2244 C CA . SER A 1 292 ? 7.588 0.587 -2.355 1.00 92.75 292 SER A CA 1
ATOM 2245 C C . SER A 1 292 ? 7.073 0.394 -0.931 1.00 92.75 292 SER A C 1
ATOM 2247 O O . SER A 1 292 ? 6.973 1.346 -0.154 1.00 92.75 292 SER A O 1
ATOM 2249 N N . ILE A 1 293 ? 6.788 -0.854 -0.553 1.00 91.62 293 ILE A N 1
ATOM 2250 C CA . ILE A 1 293 ? 6.340 -1.176 0.808 1.00 91.62 293 ILE A CA 1
ATOM 2251 C C . ILE A 1 293 ? 7.429 -0.882 1.851 1.00 91.62 293 ILE A C 1
ATOM 2253 O O . ILE A 1 293 ? 7.123 -0.500 2.979 1.00 91.62 293 ILE A O 1
ATOM 2257 N N . GLU A 1 294 ? 8.699 -0.984 1.458 1.00 87.44 294 GLU A N 1
ATOM 2258 C CA . GLU A 1 294 ? 9.869 -0.568 2.231 1.00 87.44 294 GLU A CA 1
ATOM 2259 C C . GLU A 1 294 ? 9.733 0.873 2.710 1.00 87.44 294 GLU A C 1
ATOM 2261 O O . GLU A 1 294 ? 10.032 1.148 3.868 1.00 87.44 294 GLU A O 1
ATOM 2266 N N . THR A 1 295 ? 9.229 1.771 1.857 1.00 86.81 295 THR A N 1
ATOM 2267 C CA . THR A 1 295 ? 9.064 3.185 2.209 1.00 86.81 295 THR A CA 1
ATOM 2268 C C . THR A 1 295 ? 8.081 3.352 3.369 1.00 86.81 295 THR A C 1
ATOM 2270 O O . THR A 1 295 ? 8.385 4.038 4.341 1.00 86.81 295 THR A O 1
ATOM 2273 N N . PHE A 1 296 ? 6.944 2.650 3.334 1.00 88.19 296 PHE A N 1
ATOM 2274 C CA . PHE A 1 296 ? 5.947 2.682 4.412 1.00 88.19 296 PHE A CA 1
ATOM 2275 C C . PHE A 1 296 ? 6.493 2.106 5.724 1.00 88.19 296 PHE A C 1
ATOM 2277 O O . PHE A 1 296 ? 6.249 2.648 6.802 1.00 88.19 296 PHE A O 1
ATOM 2284 N N . MET A 1 297 ? 7.250 1.011 5.636 1.00 87.75 297 MET A N 1
ATOM 2285 C CA . MET A 1 297 ? 7.849 0.354 6.800 1.00 87.75 297 MET A CA 1
ATOM 2286 C C . MET A 1 297 ? 8.966 1.208 7.413 1.00 87.75 297 MET A C 1
ATOM 2288 O O . MET A 1 297 ? 9.056 1.307 8.637 1.00 87.75 297 MET A O 1
ATOM 2292 N N . LEU A 1 298 ? 9.780 1.862 6.577 1.00 84.00 298 LEU A N 1
ATOM 2293 C CA . LEU A 1 298 ? 10.837 2.775 7.003 1.00 84.00 298 LEU A CA 1
ATOM 2294 C C . LEU A 1 298 ? 10.256 3.986 7.734 1.00 84.00 298 LEU A C 1
ATOM 2296 O O . LEU A 1 298 ? 10.665 4.241 8.863 1.00 84.00 298 LEU A O 1
ATOM 2300 N N . GLU A 1 299 ? 9.267 4.676 7.156 1.00 83.06 299 GLU A N 1
ATOM 2301 C CA . GLU A 1 299 ? 8.587 5.786 7.843 1.00 83.06 299 GLU A CA 1
ATOM 2302 C C . GLU A 1 299 ? 7.979 5.333 9.180 1.00 83.06 299 GLU A C 1
ATOM 2304 O O . GLU A 1 299 ? 8.043 6.056 10.174 1.00 83.06 299 GLU A O 1
ATOM 2309 N N . GLY A 1 300 ? 7.488 4.089 9.245 1.00 85.56 300 GLY A N 1
ATOM 2310 C CA . GLY A 1 300 ? 7.023 3.449 10.477 1.00 85.56 300 GLY A CA 1
ATOM 2311 C C . GLY A 1 300 ? 8.078 3.436 11.567 1.00 85.56 300 GLY A C 1
ATOM 2312 O O . GLY A 1 300 ? 7.833 3.890 12.686 1.00 85.56 300 GLY A O 1
ATOM 2313 N N . ILE A 1 301 ? 9.267 2.952 11.227 1.00 83.75 301 ILE A N 1
ATOM 2314 C CA . ILE A 1 301 ? 10.407 2.880 12.143 1.00 83.75 301 ILE A CA 1
ATOM 2315 C C . ILE A 1 301 ? 10.869 4.273 12.560 1.00 83.75 301 ILE A C 1
ATOM 2317 O O . ILE A 1 301 ? 11.148 4.481 13.741 1.00 83.75 301 ILE A O 1
ATOM 2321 N N . LEU A 1 302 ? 10.916 5.232 11.631 1.00 81.94 302 LEU A N 1
ATOM 2322 C CA . LEU A 1 302 ? 11.287 6.618 11.933 1.00 81.94 302 LEU A CA 1
ATOM 2323 C C . LEU A 1 302 ? 10.288 7.279 12.887 1.00 81.94 302 LEU A C 1
ATOM 2325 O O . LEU A 1 302 ? 10.681 8.063 13.749 1.00 81.94 302 LEU A O 1
ATOM 2329 N N . TYR A 1 303 ? 9.015 6.898 12.797 1.00 83.75 303 TYR A N 1
ATOM 2330 C CA . TYR A 1 303 ? 7.974 7.288 13.744 1.00 83.75 303 TYR A CA 1
ATOM 2331 C C . TYR A 1 303 ? 8.034 6.520 15.082 1.00 83.75 303 TYR A C 1
ATOM 2333 O O . TYR A 1 303 ? 7.321 6.842 16.033 1.00 83.75 303 TYR A O 1
ATOM 2341 N N . GLY A 1 304 ? 8.887 5.499 15.193 1.00 87.56 304 GLY A N 1
ATOM 2342 C CA . GLY A 1 304 ? 9.050 4.675 16.393 1.00 87.56 304 GLY A CA 1
ATOM 2343 C C . GLY A 1 304 ? 8.106 3.470 16.482 1.00 87.56 304 GLY A C 1
ATOM 2344 O O . GLY A 1 304 ? 7.953 2.902 17.569 1.00 87.56 304 GLY A O 1
ATOM 2345 N N . LEU A 1 305 ? 7.480 3.071 15.373 1.00 89.12 305 LEU A N 1
ATOM 2346 C CA . LEU A 1 305 ? 6.645 1.871 15.267 1.00 89.12 305 LEU A CA 1
ATOM 2347 C C . LEU A 1 305 ? 7.477 0.635 14.911 1.00 89.12 305 LEU A C 1
ATOM 2349 O O . LEU A 1 305 ? 8.535 0.721 14.291 1.00 89.12 305 LEU A O 1
ATOM 2353 N N . ASP A 1 306 ? 6.961 -0.531 15.289 1.00 90.56 306 ASP A N 1
ATOM 2354 C CA . ASP A 1 306 ? 7.528 -1.843 14.965 1.00 90.56 306 ASP A CA 1
ATOM 2355 C C . ASP A 1 306 ? 6.566 -2.598 14.049 1.00 90.56 306 ASP A C 1
ATOM 2357 O O . ASP A 1 306 ? 5.832 -3.493 14.475 1.00 90.56 306 ASP A O 1
ATOM 2361 N N . LEU A 1 307 ? 6.457 -2.120 12.810 1.00 90.38 307 LEU A N 1
ATOM 2362 C CA . LEU A 1 307 ? 5.447 -2.590 11.869 1.00 90.38 307 LEU A CA 1
ATOM 2363 C C . LEU A 1 307 ? 5.808 -3.969 11.312 1.00 90.38 307 LEU A C 1
ATOM 2365 O O . LEU A 1 307 ? 6.933 -4.215 10.886 1.00 90.38 307 LEU A O 1
ATOM 2369 N N . GLN A 1 308 ? 4.814 -4.848 11.255 1.00 90.75 308 GLN A N 1
ATOM 2370 C CA . GLN A 1 308 ? 4.885 -6.151 10.597 1.00 90.75 308 GLN A CA 1
ATOM 2371 C C . GLN A 1 308 ? 3.579 -6.444 9.861 1.00 90.75 308 GLN A C 1
ATOM 2373 O O . GLN A 1 308 ? 2.513 -5.948 10.236 1.00 90.75 308 GLN A O 1
ATOM 2378 N N . PHE A 1 309 ? 3.651 -7.291 8.838 1.00 88.56 309 PHE A N 1
ATOM 2379 C CA . PHE A 1 309 ? 2.447 -7.896 8.278 1.00 88.56 309 PHE A CA 1
ATOM 2380 C C . PHE A 1 309 ? 1.813 -8.832 9.317 1.00 88.56 309 PHE A C 1
ATOM 2382 O O . PHE A 1 309 ? 2.526 -9.529 10.046 1.00 88.56 309 PHE A O 1
ATOM 2389 N N . ALA A 1 310 ? 0.484 -8.789 9.420 1.00 72.06 310 ALA A N 1
ATOM 2390 C CA . ALA A 1 310 ? -0.287 -9.520 10.426 1.00 72.06 310 ALA A CA 1
ATOM 2391 C C . ALA A 1 310 ? -0.480 -11.010 10.101 1.00 72.06 310 ALA A C 1
ATOM 2393 O O . ALA A 1 310 ? -0.572 -11.368 8.904 1.00 72.06 310 ALA A O 1
#

Solvent-accessible surface area (backbone atoms only — not comparable to full-atom values): 16655 Å² total; per-residue (Å²): 126,76,68,63,59,56,55,52,56,53,53,54,51,55,51,50,53,52,51,51,51,49,50,52,52,50,50,51,50,50,52,48,53,51,48,53,51,52,51,54,50,49,57,49,60,68,43,24,33,38,60,23,16,31,31,38,28,50,37,84,92,75,75,44,74,41,57,14,6,26,17,40,40,35,25,26,74,85,78,70,48,42,28,40,33,30,19,14,88,46,55,69,65,92,88,40,57,30,38,39,30,15,75,92,41,73,83,34,68,41,56,27,40,66,55,80,76,61,50,84,53,96,84,42,76,69,43,59,46,43,31,49,25,40,44,41,79,90,45,62,82,47,49,44,44,67,61,78,56,52,23,49,18,60,71,37,65,71,59,45,62,47,70,52,73,90,48,37,57,49,22,50,49,39,49,48,49,41,20,64,76,65,73,26,42,66,28,36,32,31,18,49,60,58,39,78,28,58,33,33,34,56,46,72,41,69,61,79,61,64,77,79,74,57,83,80,77,78,77,80,72,93,70,87,80,81,87,86,88,89,67,99,82,63,72,88,63,78,83,44,67,75,57,37,37,29,41,36,26,44,58,47,103,51,76,52,70,46,84,33,18,31,2,9,31,32,27,35,74,54,99,86,20,36,23,65,49,18,32,24,54,49,74,57,100,76,27,40,34,24,41,27,46,54,41,56,50,50,52,32,45,74,68,70,45,49,68,29,66,84